Protein AF-A0A7W0Q173-F1 (afdb_monomer)

Solvent-accessible surface area (backbone atoms only — not comparable to full-atom values): 19020 Å² total; per-residue (Å²): 138,92,90,85,66,69,80,59,52,59,58,50,51,55,54,49,51,57,51,50,54,52,51,52,51,52,52,50,56,40,61,76,49,74,71,60,92,44,73,72,52,57,55,49,52,53,50,50,51,52,51,53,52,50,51,50,52,48,52,55,50,47,63,56,65,74,40,85,84,73,94,79,81,82,84,90,77,90,78,73,100,42,70,68,61,48,49,42,56,49,51,42,52,50,37,57,48,51,40,51,50,42,55,48,36,34,76,70,64,78,36,54,69,69,57,32,52,52,52,41,48,53,40,50,54,51,39,52,51,40,51,51,51,47,53,48,50,45,62,70,68,61,66,63,70,41,75,64,53,49,48,50,51,49,51,53,51,49,52,54,52,52,50,51,55,51,60,66,63,71,76,70,86,88,80,89,76,91,88,65,75,63,63,57,52,52,51,55,53,49,54,45,52,51,52,41,50,49,42,48,50,50,32,50,48,52,40,49,50,39,47,51,51,30,51,50,54,46,49,49,36,50,47,54,41,48,50,45,47,51,50,33,51,50,54,43,52,50,42,53,51,49,36,56,65,72,52,48,96,86,59,53,79,62,59,53,49,50,38,52,48,54,39,50,51,49,46,52,51,33,51,48,55,40,49,52,42,48,51,50,32,52,50,53,46,49,52,35,49,48,51,38,52,49,43,46,50,52,29,50,49,52,39,50,53,40,50,51,52,44,53,53,48,53,52,50,52,56,52,53,54,51,53,54,53,55,54,55,62,70,67,62,76,84,85,74,79,95,81,132

Sequence (340 aa):
MGQHSDGNQLRWVQRGSALAVLLLGWAFILVQNNFHVTPPVVFLSLGFFAAVSAIYTLFRTGATAVAPEDESASVVGWGTPTSLLGELEREKRTLLKAIKEAEFDQQMGKLSKVDADQMIGVYRARAIEVIKEIDVLNTATGSAGSVRDRILREARARIEVENRATESSKKRPGGQAAGDGNDKQAAKKKKRADALQDAVSSAKADIAEAKAAAKADVAEAKHDLADAKAAAKADIENAEADARRDASEDDTSEDKAEAAADLADAKSAAEADVADARAAAKADIAEAKAHVTEAKAEAKHQVADAVLADEAGAKADAAEAKIDDDAAAASKPDHKEATS

Nearest PDB structures (foldseek):
  7sqc-assembly1_1X  TM=3.765E-01  e=2.345E+00  Chlamydomonas reinhardtii
  3qwe-assembly1_A-2  TM=2.584E-01  e=1.391E+00  Homo sapiens
  7sqc-assembly1_1W  TM=2.634E-01  e=6.000E+00  Chlamydomonas reinhardtii

Secondary structure (DSSP, 8-state):
-----HHHHHHHHHHHHHHHHHHHHHHHHHHHTTT---HHHHHHHHHHHHHHHHHHHHHHHHHHHSSPP-----S-------HHHHHHHHHHHHHHHHHHHHHHHHHTTSS-HHHHHHHHHHHHHHHHHHHHHHHHHHHHS-SS--HHHHHHHHHHHHHHHHHHHHHHHS----------HHHHHHHHHHHHHHHHHHHHHHHHHHHHHHHHHHHHHHHHHHHHHHHHHHHHHHHHHHHHHHHHHH--TT--HHHHHHHHHHHHHHHHHHHHHHHHHHHHHHHHHHHHHHHHHHHHHHHHHHHHHHHHHHHHHHHHHHHHHHHHHHHHHHTS--------

Foldseek 3Di:
DDDDPDPVVVVVVVVVVLVVVLVVVLVVLCVVVVNDPDPVSVVVNVVVVVVSVVVVVVVVVVVVPVPPDDPDDDDDDDDDPPPPLVVLVVLLVVLVVQLVVLVVCVVVVVDDPVVSVVSNVVSVVVNVVSVVVNVVCCCVVPPDHDPVSVVVVVVVVVVVVVVVVVVVVVPDDDDDDDDDPPVVVVVLLVVLVVLLVVLLVVLVVLLVVLVVVLVVLLVVLVVQLVVLLVVLVVQLVVLVVVLVVQPDPPDDPVSNVVSVVSSVVSNVVSVVSSVVSVVVSVVSNVVSVVSSVVSNVVSVVSSVVSVVVSVVSVVVSVVVVVVVVVVVVVPPDPPDDPDD

Mean predicted aligned error: 19.69 Å

Radius of gyration: 36.31 Å; Cα contacts (8 Å, |Δi|>4): 131; chains: 1; bounding box: 103×70×118 Å

pLDDT: mean 80.23, std 16.11, range [33.12, 97.94]

Structure (mmCIF, N/CA/C/O backbone):
data_AF-A0A7W0Q173-F1
#
_entry.id   AF-A0A7W0Q173-F1
#
loop_
_atom_site.group_PDB
_atom_site.id
_atom_site.type_symbol
_atom_site.label_atom_id
_atom_site.label_alt_id
_atom_site.label_comp_id
_atom_site.label_asym_id
_atom_site.label_entity_id
_atom_site.label_seq_id
_atom_site.pdbx_PDB_ins_code
_atom_site.Cartn_x
_atom_site.Cartn_y
_atom_site.Cartn_z
_atom_site.occupancy
_atom_site.B_iso_or_equiv
_atom_site.auth_seq_id
_atom_site.auth_comp_id
_atom_site.auth_asym_id
_atom_site.auth_atom_id
_atom_site.pdbx_PDB_model_num
ATOM 1 N N . MET A 1 1 ? 11.498 16.778 24.859 1.00 44.66 1 MET A N 1
ATOM 2 C CA . MET A 1 1 ? 11.868 17.137 23.473 1.00 44.66 1 MET A CA 1
ATOM 3 C C . MET A 1 1 ? 13.163 16.419 23.128 1.00 44.66 1 MET A C 1
ATOM 5 O O . MET A 1 1 ? 14.122 16.599 23.860 1.00 44.66 1 MET A O 1
ATOM 9 N N . GLY A 1 2 ? 13.153 15.608 22.062 1.00 53.91 2 GLY A N 1
ATOM 10 C CA . GLY A 1 2 ? 14.348 15.186 21.316 1.00 53.91 2 GLY A CA 1
ATOM 11 C C . GLY A 1 2 ? 15.054 13.893 21.743 1.00 53.91 2 GLY A C 1
ATOM 12 O O . GLY A 1 2 ? 16.102 13.995 22.354 1.00 53.91 2 GLY A O 1
ATOM 13 N N . GLN A 1 3 ? 14.531 12.716 21.360 1.00 52.12 3 GLN A N 1
ATOM 14 C CA . GLN A 1 3 ? 15.308 11.468 21.148 1.00 52.12 3 GLN A CA 1
ATOM 15 C C . GLN A 1 3 ? 14.556 10.491 20.208 1.00 52.12 3 GLN A C 1
ATOM 17 O O . GLN A 1 3 ? 14.201 9.387 20.600 1.00 52.12 3 GLN A O 1
ATOM 22 N N . HIS A 1 4 ? 14.240 10.899 18.971 1.00 48.69 4 HIS A N 1
ATOM 23 C CA . HIS A 1 4 ? 13.560 10.014 17.999 1.00 48.69 4 HIS A CA 1
ATOM 24 C C . HIS A 1 4 ? 14.231 9.927 16.614 1.00 48.69 4 HIS A C 1
ATOM 26 O O . HIS A 1 4 ? 13.631 9.396 15.684 1.00 48.69 4 HIS A O 1
ATOM 32 N N . SER A 1 5 ? 15.482 10.377 16.458 1.00 60.53 5 SER A N 1
ATOM 33 C CA . SER A 1 5 ? 16.121 10.484 15.129 1.00 60.53 5 SER A CA 1
ATOM 34 C C . SER A 1 5 ? 17.168 9.409 14.796 1.00 60.53 5 SER A C 1
ATOM 36 O O . SER A 1 5 ? 17.610 9.335 13.650 1.00 60.53 5 SER A O 1
ATOM 38 N N . ASP A 1 6 ? 17.552 8.540 15.734 1.00 59.09 6 ASP A N 1
ATOM 39 C CA . ASP A 1 6 ? 18.790 7.755 15.571 1.00 59.09 6 ASP A CA 1
ATOM 40 C C . ASP A 1 6 ? 18.627 6.489 14.710 1.00 59.09 6 ASP A C 1
ATOM 42 O O . ASP A 1 6 ? 19.561 6.059 14.033 1.00 59.09 6 ASP A O 1
ATOM 46 N N . GLY A 1 7 ? 17.419 5.919 14.639 1.00 60.91 7 GLY A N 1
ATOM 47 C CA . GLY A 1 7 ? 17.175 4.680 13.887 1.00 60.91 7 GLY A CA 1
ATOM 48 C C . GLY A 1 7 ? 17.244 4.836 12.362 1.00 60.91 7 GLY A C 1
ATOM 49 O O . GLY A 1 7 ? 17.581 3.888 11.650 1.00 60.91 7 GLY A O 1
ATOM 50 N N . ASN A 1 8 ? 16.954 6.031 11.839 1.00 62.56 8 ASN A N 1
ATOM 51 C CA . ASN A 1 8 ? 16.936 6.267 10.392 1.00 62.56 8 ASN A CA 1
ATOM 52 C C . ASN A 1 8 ? 18.319 6.651 9.837 1.00 62.56 8 ASN A C 1
ATOM 54 O O . ASN A 1 8 ? 18.629 6.333 8.688 1.00 62.56 8 ASN A O 1
ATOM 58 N N . GLN A 1 9 ? 19.169 7.265 10.667 1.00 64.25 9 GLN A N 1
ATOM 59 C CA . GLN A 1 9 ? 20.537 7.668 10.322 1.00 64.25 9 GLN A CA 1
ATOM 60 C C . GLN A 1 9 ? 21.395 6.471 9.890 1.00 64.25 9 GLN A C 1
ATOM 62 O O . GLN A 1 9 ? 22.016 6.502 8.830 1.00 64.25 9 GLN A O 1
ATOM 67 N N . LEU A 1 10 ? 21.363 5.367 10.641 1.00 62.75 10 LEU A N 1
ATOM 68 C CA . LEU A 1 10 ? 22.188 4.185 10.353 1.00 62.75 10 LEU A CA 1
ATOM 69 C C . LEU A 1 10 ? 21.829 3.508 9.019 1.00 62.75 10 LEU A C 1
ATOM 71 O O . LEU A 1 10 ? 22.708 3.029 8.305 1.00 62.75 10 LEU A O 1
ATOM 75 N N . ARG A 1 11 ? 20.548 3.523 8.634 1.00 66.31 11 ARG A N 1
ATOM 76 C CA . ARG A 1 11 ? 20.078 2.948 7.359 1.00 66.31 11 ARG A CA 1
ATOM 77 C C . ARG A 1 11 ? 20.455 3.827 6.168 1.00 66.31 11 ARG A C 1
ATOM 79 O O . ARG A 1 11 ? 20.755 3.306 5.095 1.00 66.31 11 ARG A O 1
ATOM 86 N N . TRP A 1 12 ? 20.469 5.145 6.364 1.00 68.94 12 TRP A N 1
ATOM 87 C CA . TRP A 1 12 ? 20.938 6.104 5.366 1.00 68.94 12 TRP A CA 1
ATOM 88 C C . TRP A 1 12 ? 22.447 5.996 5.142 1.00 68.94 12 TRP A C 1
ATOM 90 O O . TRP A 1 12 ? 22.890 5.951 3.999 1.00 68.94 12 TRP A O 1
ATOM 100 N N . VAL A 1 13 ? 23.225 5.842 6.217 1.00 78.44 13 VAL A N 1
ATOM 101 C CA . VAL A 1 13 ? 24.681 5.647 6.137 1.00 78.44 13 VAL A CA 1
ATOM 102 C C . VAL A 1 13 ? 25.032 4.336 5.426 1.00 78.44 13 VAL A C 1
ATOM 104 O O . VAL A 1 13 ? 25.919 4.327 4.578 1.00 78.44 13 VAL A O 1
ATOM 107 N N . GLN A 1 14 ? 24.312 3.242 5.696 1.00 74.31 14 GLN A N 1
ATOM 108 C CA . GLN A 1 14 ? 24.548 1.955 5.024 1.00 74.31 14 GLN A CA 1
ATOM 109 C C . GLN A 1 14 ? 24.165 1.960 3.537 1.00 74.31 14 GLN A C 1
ATOM 111 O O . GLN A 1 14 ? 24.856 1.361 2.716 1.00 74.31 14 GLN A O 1
ATOM 116 N N . ARG A 1 15 ? 23.074 2.638 3.160 1.00 78.38 15 ARG A N 1
ATOM 117 C CA . ARG A 1 15 ? 22.717 2.802 1.740 1.00 78.38 15 ARG A CA 1
ATOM 118 C C . ARG A 1 15 ? 23.704 3.723 1.026 1.00 78.38 15 ARG A C 1
ATOM 120 O O . ARG A 1 15 ? 24.104 3.431 -0.097 1.00 78.38 15 ARG A O 1
ATOM 127 N N . GLY A 1 16 ? 24.138 4.783 1.706 1.00 82.31 16 GLY A N 1
ATOM 128 C CA . GLY A 1 16 ? 25.155 5.703 1.213 1.00 82.31 16 GLY A CA 1
ATOM 129 C C . GLY A 1 16 ? 26.502 5.021 0.983 1.00 82.31 16 GLY A C 1
ATOM 130 O O . GLY A 1 16 ? 27.128 5.260 -0.044 1.00 82.31 16 GLY A O 1
ATOM 131 N N . SER A 1 17 ? 26.930 4.122 1.875 1.00 83.19 17 SER A N 1
ATOM 132 C CA . SER A 1 17 ? 28.205 3.414 1.715 1.00 83.19 17 SER A CA 1
ATOM 133 C C . SER A 1 17 ? 28.188 2.427 0.546 1.00 83.19 17 SER A C 1
ATOM 135 O O . SER A 1 17 ? 29.153 2.379 -0.214 1.00 83.19 17 SER A O 1
ATOM 137 N N . ALA A 1 18 ? 27.089 1.695 0.340 1.00 77.94 18 ALA A N 1
ATOM 138 C CA . ALA A 1 18 ? 26.946 0.794 -0.805 1.00 77.94 18 ALA A CA 1
ATOM 139 C C . ALA A 1 18 ? 26.977 1.553 -2.145 1.00 77.94 18 ALA A C 1
ATOM 141 O O . ALA A 1 18 ? 27.682 1.148 -3.070 1.00 77.94 18 ALA A O 1
ATOM 142 N N . LEU A 1 19 ? 26.278 2.691 -2.227 1.00 84.00 19 LEU A N 1
ATOM 143 C CA . LEU A 1 19 ? 26.316 3.575 -3.397 1.00 84.00 19 LEU A CA 1
ATOM 144 C C . LEU A 1 19 ? 27.706 4.179 -3.624 1.00 84.00 19 LEU A C 1
ATOM 146 O O . LEU A 1 19 ? 28.168 4.234 -4.760 1.00 84.00 19 LEU A O 1
ATOM 150 N N . ALA A 1 20 ? 28.397 4.588 -2.559 1.00 88.00 20 ALA A N 1
ATOM 151 C CA . ALA A 1 20 ? 29.740 5.149 -2.660 1.00 88.00 20 ALA A CA 1
ATOM 152 C C . ALA A 1 20 ? 30.749 4.137 -3.227 1.00 88.00 20 ALA A C 1
ATOM 154 O O . ALA A 1 20 ? 31.546 4.491 -4.092 1.00 88.00 20 ALA A O 1
ATOM 155 N N . VAL A 1 21 ? 30.693 2.872 -2.791 1.00 86.62 21 VAL A N 1
ATOM 156 C CA . VAL A 1 21 ? 31.563 1.805 -3.319 1.00 86.62 21 VAL A CA 1
ATOM 157 C C . VAL A 1 21 ? 31.256 1.517 -4.791 1.00 86.62 21 VAL A C 1
ATOM 159 O O . VAL A 1 21 ? 32.183 1.364 -5.586 1.00 86.62 21 VAL A O 1
ATOM 162 N N . LEU A 1 22 ? 29.975 1.499 -5.173 1.00 86.12 22 LEU A N 1
ATOM 163 C CA . LEU A 1 22 ? 29.562 1.306 -6.564 1.00 86.12 22 LEU A CA 1
ATOM 164 C C . LEU A 1 22 ? 30.095 2.430 -7.470 1.00 86.12 22 LEU A C 1
ATOM 166 O O . LEU A 1 22 ? 30.711 2.155 -8.500 1.00 86.12 22 LEU A O 1
ATOM 170 N N . LEU A 1 23 ? 29.906 3.689 -7.058 1.00 86.00 23 LEU A N 1
ATOM 171 C CA . LEU A 1 23 ? 30.351 4.863 -7.812 1.00 86.00 23 LEU A CA 1
ATOM 172 C C . LEU A 1 23 ? 31.879 4.946 -7.907 1.00 86.00 23 LEU A C 1
ATOM 174 O O . LEU A 1 23 ? 32.399 5.287 -8.967 1.00 86.00 23 LEU A O 1
ATOM 178 N N . LEU A 1 24 ? 32.606 4.587 -6.844 1.00 92.12 24 LEU A N 1
ATOM 179 C CA . LEU A 1 24 ? 34.070 4.501 -6.875 1.00 92.12 24 LEU A CA 1
ATOM 180 C C . LEU A 1 24 ? 34.560 3.425 -7.851 1.00 92.12 24 LEU A C 1
ATOM 182 O O . LEU A 1 24 ? 35.512 3.671 -8.590 1.00 92.12 24 LEU A O 1
ATOM 186 N N . GLY A 1 25 ? 33.901 2.262 -7.893 1.00 85.44 25 GLY A N 1
ATOM 187 C CA . GLY A 1 25 ? 34.217 1.201 -8.853 1.00 85.44 25 GLY A CA 1
ATOM 188 C C . GLY A 1 25 ? 34.003 1.641 -10.302 1.00 85.44 25 GLY A C 1
ATOM 189 O O . GLY A 1 25 ? 34.874 1.447 -11.146 1.00 85.44 25 GLY A O 1
ATOM 190 N N . TRP A 1 26 ? 32.885 2.312 -10.584 1.00 87.56 26 TRP A N 1
ATOM 191 C CA . TRP A 1 26 ? 32.601 2.873 -11.908 1.00 87.56 26 TRP A CA 1
ATOM 192 C C . TRP A 1 26 ? 33.587 3.971 -12.318 1.00 87.56 26 TRP A C 1
ATOM 194 O O . TRP A 1 26 ? 34.110 3.943 -13.431 1.00 87.56 26 TRP A O 1
ATOM 204 N N . ALA A 1 27 ? 33.888 4.908 -11.416 1.00 85.75 27 ALA A N 1
ATOM 205 C CA . ALA A 1 27 ? 34.860 5.966 -11.673 1.00 85.75 27 ALA A CA 1
ATOM 206 C C . ALA A 1 27 ? 36.257 5.393 -11.964 1.00 85.75 27 ALA A C 1
ATOM 208 O O . ALA A 1 27 ? 36.935 5.864 -12.875 1.00 85.75 27 ALA A O 1
ATOM 209 N N . PHE A 1 28 ? 36.669 4.343 -11.246 1.00 89.81 28 PHE A N 1
ATOM 210 C CA . PHE A 1 28 ? 37.941 3.662 -11.482 1.00 89.81 28 PHE A CA 1
ATOM 211 C C . PHE A 1 28 ? 38.008 3.026 -12.879 1.00 89.81 28 PHE A C 1
ATOM 213 O O . PHE A 1 28 ? 38.988 3.233 -13.591 1.00 89.81 28 PHE A O 1
ATOM 220 N N . ILE A 1 29 ? 36.945 2.334 -13.308 1.00 83.62 29 ILE A N 1
ATOM 221 C CA . ILE A 1 29 ? 36.856 1.726 -14.647 1.00 83.62 29 ILE A CA 1
ATOM 222 C C . ILE A 1 29 ? 36.940 2.797 -15.749 1.00 83.62 29 ILE A C 1
ATOM 224 O O . ILE A 1 29 ? 37.664 2.623 -16.730 1.00 83.62 29 ILE A O 1
ATOM 228 N N . LEU A 1 30 ? 36.254 3.931 -15.574 1.00 83.44 30 LEU A N 1
ATOM 229 C CA . LEU A 1 30 ? 36.259 5.032 -16.545 1.00 83.44 30 LEU A CA 1
ATOM 230 C C . LEU A 1 30 ? 37.622 5.729 -16.654 1.00 83.44 30 LEU A C 1
ATOM 232 O O . LEU A 1 30 ? 38.074 6.025 -17.762 1.00 83.44 30 LEU A O 1
ATOM 236 N N . VAL A 1 31 ? 38.294 5.953 -15.520 1.00 89.50 31 VAL A N 1
ATOM 237 C CA . VAL A 1 31 ? 39.640 6.547 -15.480 1.00 89.50 31 VAL A CA 1
ATOM 238 C C . VAL A 1 31 ? 40.658 5.624 -16.148 1.00 89.50 31 VAL A C 1
ATOM 240 O O . VAL A 1 31 ? 41.497 6.085 -16.917 1.00 89.50 31 VAL A O 1
ATOM 243 N N . GLN A 1 32 ? 40.567 4.315 -15.907 1.00 88.56 32 GLN A N 1
ATOM 244 C CA . GLN A 1 32 ? 41.500 3.342 -16.472 1.00 88.56 32 GLN A CA 1
ATOM 245 C C . GLN A 1 32 ? 41.320 3.165 -17.986 1.00 88.56 32 GLN A C 1
ATOM 247 O O . GLN A 1 32 ? 42.289 2.861 -18.681 1.00 88.56 32 GLN A O 1
ATOM 252 N N . ASN A 1 33 ? 40.115 3.431 -18.503 1.00 83.75 33 ASN A N 1
ATOM 253 C CA . ASN A 1 33 ? 39.825 3.401 -19.935 1.00 83.75 33 ASN A CA 1
ATOM 254 C C . ASN A 1 33 ? 39.954 4.766 -20.641 1.00 83.75 33 ASN A C 1
ATOM 256 O O . ASN A 1 33 ? 39.499 4.918 -21.777 1.00 83.75 33 ASN A O 1
ATOM 260 N N . ASN A 1 34 ? 40.551 5.777 -19.989 1.00 83.25 34 ASN A N 1
ATOM 261 C CA . ASN A 1 34 ? 40.711 7.130 -20.543 1.00 83.25 34 ASN A CA 1
ATOM 262 C C . ASN A 1 34 ? 39.403 7.682 -21.155 1.00 83.25 34 ASN A C 1
ATOM 264 O O . ASN A 1 34 ? 39.429 8.298 -22.217 1.00 83.25 34 ASN A O 1
ATOM 268 N N . PHE A 1 35 ? 38.252 7.411 -20.524 1.00 79.38 35 PHE A N 1
ATOM 269 C CA . PHE A 1 35 ? 36.919 7.842 -20.977 1.00 79.38 35 PHE A CA 1
ATOM 270 C C . PHE A 1 35 ? 36.502 7.417 -22.399 1.00 79.38 35 PHE A C 1
ATOM 272 O O . PHE A 1 35 ? 35.541 7.959 -22.941 1.00 79.38 35 PHE A O 1
ATOM 279 N N . HIS A 1 36 ? 37.156 6.423 -23.006 1.00 83.81 36 HIS A N 1
ATOM 280 C CA . HIS A 1 36 ? 36.683 5.875 -24.276 1.00 83.81 36 HIS A CA 1
ATOM 281 C C . HIS A 1 36 ? 35.492 4.956 -23.999 1.00 83.81 36 HIS A C 1
ATOM 283 O O . HIS A 1 36 ? 35.629 3.923 -23.348 1.00 83.81 36 HIS A O 1
ATOM 289 N N . VAL A 1 37 ? 34.300 5.320 -24.460 1.00 80.00 37 VAL A N 1
ATOM 290 C CA . VAL A 1 37 ? 33.114 4.466 -24.315 1.00 80.00 37 VAL A CA 1
ATOM 291 C C . VAL A 1 37 ? 33.111 3.463 -25.463 1.00 80.00 37 VAL A C 1
ATOM 293 O O . VAL A 1 37 ? 32.450 3.636 -26.476 1.00 80.00 37 VAL A O 1
ATOM 296 N N . THR A 1 38 ? 33.938 2.430 -25.332 1.00 88.38 38 THR A N 1
ATOM 297 C CA . THR A 1 38 ? 33.959 1.289 -26.256 1.00 88.38 38 THR A CA 1
ATOM 298 C C . THR A 1 38 ? 33.015 0.187 -25.758 1.00 88.38 38 THR A C 1
ATOM 300 O O . THR A 1 38 ? 32.939 -0.009 -24.542 1.00 88.38 38 THR A O 1
ATOM 303 N N . PRO A 1 39 ? 32.356 -0.592 -26.641 1.00 86.94 39 PRO A N 1
ATOM 304 C CA . PRO A 1 39 ? 31.416 -1.653 -26.251 1.00 86.94 39 PRO A CA 1
ATOM 305 C C . PRO A 1 39 ? 31.912 -2.602 -25.139 1.00 86.94 39 PRO A C 1
ATOM 307 O O . PRO A 1 39 ? 31.147 -2.873 -24.212 1.00 86.94 39 PRO A O 1
ATOM 310 N N . PRO A 1 40 ? 33.195 -3.032 -25.105 1.00 86.56 40 PRO A N 1
ATOM 311 C CA . PRO A 1 40 ? 33.719 -3.860 -24.015 1.00 86.56 40 PRO A CA 1
ATOM 312 C C . PRO A 1 40 ? 33.594 -3.236 -22.616 1.00 86.56 40 PRO A C 1
ATOM 314 O O . PRO A 1 40 ? 33.474 -3.960 -21.632 1.00 86.56 40 PRO A O 1
ATOM 317 N N . VAL A 1 41 ? 33.592 -1.905 -22.505 1.00 85.94 41 VAL A N 1
ATOM 318 C CA . VAL A 1 41 ? 33.473 -1.183 -21.225 1.00 85.94 41 VAL A CA 1
ATOM 319 C C . VAL A 1 41 ? 32.062 -1.286 -20.671 1.00 85.94 41 VAL A C 1
ATOM 321 O O . VAL A 1 41 ? 31.896 -1.449 -19.466 1.00 85.94 41 VAL A O 1
ATOM 324 N N . VAL A 1 42 ? 31.054 -1.222 -21.544 1.00 84.88 42 VAL A N 1
ATOM 325 C CA . VAL A 1 42 ? 29.643 -1.349 -21.157 1.00 84.88 42 VAL A CA 1
ATOM 326 C C . VAL A 1 42 ? 29.368 -2.764 -20.647 1.00 84.88 42 VAL A C 1
ATOM 328 O O . VAL A 1 42 ? 28.749 -2.944 -19.601 1.00 84.88 42 VAL A O 1
ATOM 331 N N . PHE A 1 43 ? 29.920 -3.783 -21.313 1.00 89.44 43 PHE A N 1
ATOM 332 C CA . PHE A 1 43 ? 29.856 -5.157 -20.809 1.00 89.44 43 PHE A CA 1
ATOM 333 C C . PHE A 1 43 ? 30.585 -5.320 -19.468 1.00 89.44 43 PHE A C 1
ATOM 335 O O . PHE A 1 43 ? 30.095 -6.017 -18.578 1.00 89.44 43 PHE A O 1
ATOM 342 N N . LEU A 1 44 ? 31.726 -4.647 -19.285 1.00 87.44 44 LEU A N 1
ATOM 343 C CA . LEU A 1 44 ? 32.481 -4.690 -18.034 1.00 87.44 44 LEU A CA 1
ATOM 344 C C . LEU A 1 44 ? 31.738 -3.995 -16.878 1.00 87.44 44 LEU A C 1
ATOM 346 O O . LEU A 1 44 ? 31.744 -4.505 -15.757 1.00 87.44 44 LEU A O 1
ATOM 350 N N . SER A 1 45 ? 31.066 -2.868 -17.132 1.00 82.94 45 SER A N 1
ATOM 351 C CA . SER A 1 45 ? 30.298 -2.135 -16.118 1.00 82.94 45 SER A CA 1
ATOM 352 C C . SER A 1 45 ? 29.027 -2.880 -15.703 1.00 82.94 45 SER A C 1
ATOM 354 O O . SER A 1 45 ? 28.744 -2.970 -14.504 1.00 82.94 45 SER A O 1
ATOM 356 N N . LEU A 1 46 ? 28.315 -3.489 -16.658 1.00 87.44 46 LEU A N 1
ATOM 357 C CA . LEU A 1 46 ? 27.186 -4.389 -16.396 1.00 87.44 46 LEU A CA 1
ATOM 358 C C . LEU A 1 46 ? 27.626 -5.629 -15.609 1.00 87.44 46 LEU A C 1
ATOM 360 O O . LEU A 1 46 ? 26.979 -6.000 -14.628 1.00 87.44 46 LEU A O 1
ATOM 364 N N . GLY A 1 47 ? 28.758 -6.234 -15.982 1.00 91.56 47 GLY A N 1
ATOM 365 C CA . GLY A 1 47 ? 29.336 -7.367 -15.259 1.00 91.56 47 GLY A CA 1
ATOM 366 C C . GLY A 1 47 ? 29.703 -7.018 -13.814 1.00 91.56 47 GLY A C 1
ATOM 367 O O . GLY A 1 47 ? 29.386 -7.771 -12.891 1.00 91.56 47 GLY A O 1
ATOM 368 N N . PHE A 1 48 ? 30.305 -5.847 -13.591 1.00 86.56 48 PHE A N 1
ATOM 369 C CA . PHE A 1 48 ? 30.623 -5.354 -12.250 1.00 86.56 48 PHE A CA 1
ATOM 370 C C . PHE A 1 48 ? 29.360 -5.097 -11.417 1.00 86.56 48 PHE A C 1
ATOM 372 O O . PHE A 1 48 ? 29.287 -5.516 -10.261 1.00 86.56 48 PHE A O 1
ATOM 379 N N . PHE A 1 49 ? 28.338 -4.470 -12.006 1.00 86.19 49 PHE A N 1
ATOM 380 C CA . PHE A 1 49 ? 27.052 -4.253 -11.344 1.00 86.19 49 PHE A CA 1
ATOM 381 C C . PHE A 1 49 ? 26.390 -5.578 -10.937 1.00 86.19 49 PHE A C 1
ATOM 383 O O . PHE A 1 49 ? 25.966 -5.731 -9.788 1.00 86.19 49 PHE A O 1
ATOM 390 N N . ALA A 1 50 ? 26.361 -6.562 -11.840 1.00 89.69 50 ALA A N 1
ATOM 391 C CA . ALA A 1 50 ? 25.829 -7.893 -11.562 1.00 89.69 50 ALA A CA 1
ATOM 392 C C . ALA A 1 50 ? 26.591 -8.587 -10.420 1.00 89.69 50 ALA A C 1
ATOM 394 O O . ALA A 1 50 ? 25.967 -9.146 -9.518 1.00 89.69 50 ALA A O 1
ATOM 395 N N . ALA A 1 51 ? 27.925 -8.493 -10.402 1.00 88.75 51 ALA A N 1
ATOM 396 C CA . ALA A 1 51 ? 28.752 -9.051 -9.335 1.00 88.75 51 ALA A CA 1
ATOM 397 C C . ALA A 1 51 ? 28.474 -8.392 -7.971 1.00 88.75 51 ALA A C 1
ATOM 399 O O . ALA A 1 51 ? 28.300 -9.091 -6.973 1.00 88.75 51 ALA A O 1
ATOM 400 N N . VAL A 1 52 ? 28.370 -7.060 -7.915 1.00 84.81 52 VAL A N 1
ATOM 401 C CA . VAL A 1 52 ? 28.035 -6.334 -6.675 1.00 84.81 52 VAL A CA 1
ATOM 402 C C . VAL A 1 52 ? 26.622 -6.684 -6.196 1.00 84.81 52 VAL A C 1
ATOM 404 O O . VAL A 1 52 ? 26.422 -6.909 -5.003 1.00 84.81 52 VAL A O 1
ATOM 407 N N . SER A 1 53 ? 25.655 -6.801 -7.110 1.00 80.06 53 SER A N 1
ATOM 408 C CA . SER A 1 53 ? 24.286 -7.235 -6.797 1.00 80.06 53 SER A CA 1
ATOM 409 C C . SER A 1 53 ? 24.246 -8.664 -6.239 1.00 80.06 53 SER A C 1
ATOM 411 O O . SER A 1 53 ? 23.590 -8.929 -5.227 1.00 80.06 53 SER A O 1
ATOM 413 N N . ALA A 1 54 ? 25.014 -9.582 -6.832 1.00 87.12 54 ALA A N 1
ATOM 414 C CA . ALA A 1 54 ? 25.155 -10.954 -6.350 1.00 87.12 54 ALA A CA 1
ATOM 415 C C . ALA A 1 54 ? 25.790 -11.006 -4.950 1.00 87.12 54 ALA A C 1
ATOM 417 O O . ALA A 1 54 ? 25.298 -11.700 -4.065 1.00 87.12 54 ALA A O 1
ATOM 418 N N . ILE A 1 55 ? 26.840 -10.220 -4.704 1.00 85.69 55 ILE A N 1
ATOM 419 C CA . ILE A 1 55 ? 27.472 -10.123 -3.381 1.00 85.69 55 ILE A CA 1
ATOM 420 C C . ILE A 1 55 ? 26.496 -9.530 -2.356 1.00 85.69 55 ILE A C 1
ATOM 422 O O . ILE A 1 55 ? 26.393 -10.031 -1.239 1.00 85.69 55 ILE A O 1
ATOM 426 N N . TYR A 1 56 ? 25.740 -8.496 -2.724 1.00 82.50 56 TYR A N 1
ATOM 427 C CA . TYR A 1 56 ? 24.759 -7.867 -1.840 1.00 82.50 56 TYR A CA 1
ATOM 428 C C . TYR A 1 56 ? 23.608 -8.813 -1.476 1.00 82.50 56 TYR A C 1
ATOM 430 O O . TYR A 1 56 ? 23.237 -8.924 -0.305 1.00 82.50 56 TYR A O 1
ATOM 438 N N . THR A 1 57 ? 23.059 -9.527 -2.461 1.00 82.56 57 THR A N 1
ATOM 439 C CA . THR A 1 57 ? 22.032 -10.553 -2.231 1.00 82.56 57 THR A CA 1
ATOM 440 C C . THR A 1 57 ? 22.581 -11.697 -1.389 1.00 82.56 57 THR A C 1
ATOM 442 O O . THR A 1 57 ? 21.906 -12.125 -0.459 1.00 82.56 57 THR A O 1
ATOM 445 N N . LEU A 1 58 ? 23.827 -12.118 -1.614 1.00 83.56 58 LEU A N 1
ATOM 446 C CA . LEU A 1 58 ? 24.485 -13.134 -0.799 1.00 83.56 58 LEU A CA 1
ATOM 447 C C . LEU A 1 58 ? 24.698 -12.677 0.649 1.00 83.56 58 LEU A C 1
ATOM 449 O O . LEU A 1 58 ? 24.402 -13.439 1.561 1.00 83.56 58 LEU A O 1
ATOM 453 N N . PHE A 1 59 ? 25.142 -11.441 0.894 1.00 82.94 59 PHE A N 1
ATOM 454 C CA . PHE A 1 59 ? 25.254 -10.898 2.254 1.00 82.94 59 PHE A CA 1
ATOM 455 C C . PHE A 1 59 ? 23.896 -10.786 2.940 1.00 82.94 59 PHE A C 1
ATOM 457 O O . PHE A 1 59 ? 23.781 -11.062 4.132 1.00 82.94 59 PHE A O 1
ATOM 464 N N . ARG A 1 60 ? 22.854 -10.417 2.192 1.00 77.69 60 ARG A N 1
ATOM 465 C CA . ARG A 1 60 ? 21.487 -10.363 2.706 1.00 77.69 60 ARG A CA 1
ATOM 466 C C . ARG A 1 60 ? 20.972 -11.753 3.080 1.00 77.69 60 ARG A C 1
ATOM 468 O O . ARG A 1 60 ? 20.405 -11.903 4.156 1.00 77.69 60 ARG A O 1
ATOM 475 N N . THR A 1 61 ? 21.216 -12.752 2.239 1.00 74.50 61 THR A N 1
ATOM 476 C CA . THR A 1 61 ? 20.830 -14.149 2.484 1.00 74.50 61 THR A CA 1
ATOM 477 C C . THR A 1 61 ? 21.679 -14.789 3.588 1.00 74.50 61 THR A C 1
ATOM 479 O O . THR A 1 61 ? 21.168 -15.533 4.419 1.00 74.50 61 THR A O 1
ATOM 482 N N . GLY A 1 62 ? 22.966 -14.453 3.670 1.00 78.06 62 GLY A N 1
ATOM 483 C CA . GLY A 1 62 ? 23.857 -14.886 4.746 1.00 78.06 62 GLY A CA 1
ATOM 484 C C . GLY A 1 62 ? 23.458 -14.294 6.098 1.00 78.06 62 GLY A C 1
AT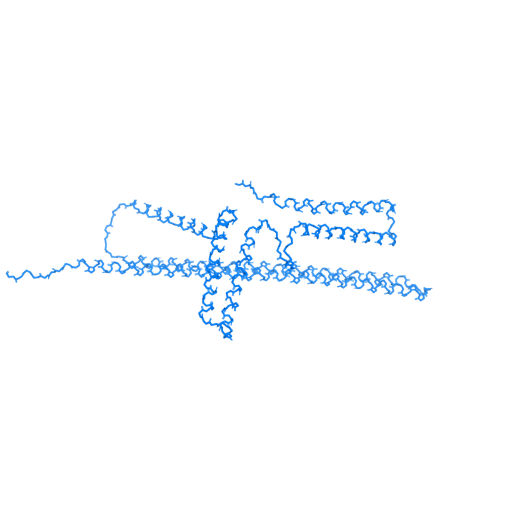OM 485 O O . GLY A 1 62 ? 23.429 -15.007 7.096 1.00 78.06 62 GLY A O 1
ATOM 486 N N . ALA A 1 63 ? 23.056 -13.020 6.133 1.00 71.38 63 ALA A N 1
ATOM 487 C CA . ALA A 1 63 ? 22.523 -12.391 7.341 1.00 71.38 63 ALA A CA 1
ATOM 488 C C . ALA A 1 63 ? 21.208 -13.036 7.809 1.00 71.38 63 ALA A C 1
ATOM 490 O O . ALA A 1 63 ? 20.942 -13.062 9.008 1.00 71.38 63 ALA A O 1
ATOM 491 N N . THR A 1 64 ? 20.403 -13.582 6.891 1.00 60.94 64 THR A N 1
ATOM 492 C CA . THR A 1 64 ? 19.205 -14.356 7.249 1.00 60.94 64 THR A CA 1
ATOM 493 C C . THR A 1 64 ? 19.510 -15.801 7.640 1.00 60.94 64 THR A C 1
ATOM 495 O O . THR A 1 64 ? 18.789 -16.342 8.462 1.00 60.94 64 THR A O 1
ATOM 498 N N . ALA A 1 65 ? 20.569 -16.412 7.103 1.00 64.12 65 ALA A N 1
ATOM 499 C CA . ALA A 1 65 ? 20.924 -17.811 7.370 1.00 64.12 65 ALA A CA 1
ATOM 500 C C . ALA A 1 65 ? 21.703 -18.017 8.683 1.00 64.12 65 ALA A C 1
ATOM 502 O O . ALA A 1 65 ? 21.692 -19.103 9.248 1.00 64.12 65 ALA A O 1
ATOM 503 N N . VAL A 1 66 ? 22.393 -16.986 9.184 1.00 65.00 66 VAL A N 1
ATOM 504 C CA . VAL A 1 66 ? 23.057 -17.024 10.504 1.00 65.00 66 VAL A CA 1
ATOM 505 C C . VAL A 1 66 ? 22.074 -16.695 11.644 1.00 65.00 66 VAL A C 1
ATOM 507 O O . VAL A 1 66 ? 22.396 -16.883 12.817 1.00 65.00 66 VAL A O 1
ATOM 510 N N . ALA A 1 67 ? 20.854 -16.249 11.323 1.00 49.19 67 ALA A N 1
ATOM 511 C CA . ALA A 1 67 ? 19.757 -16.248 12.283 1.00 49.19 67 ALA A CA 1
ATOM 512 C C . ALA A 1 67 ? 19.227 -17.691 12.407 1.00 49.19 67 ALA A C 1
ATOM 514 O O . ALA A 1 67 ? 18.945 -18.297 11.374 1.00 49.19 67 ALA A O 1
ATOM 515 N N . PRO A 1 68 ? 19.129 -18.264 13.624 1.00 46.16 68 PRO A N 1
ATOM 516 C CA . PRO A 1 68 ? 18.695 -19.648 13.802 1.00 46.16 68 PRO A CA 1
ATOM 517 C C . PRO A 1 68 ? 17.340 -19.879 13.120 1.00 46.16 68 PRO A C 1
ATOM 519 O O . PRO A 1 68 ? 16.418 -19.075 13.263 1.00 46.16 68 PRO A O 1
ATOM 522 N N . GLU A 1 69 ? 17.287 -20.945 12.325 1.00 42.62 69 GLU A N 1
ATOM 523 C CA . GLU A 1 69 ? 16.236 -21.252 11.361 1.00 42.62 69 GLU A CA 1
ATOM 524 C C . GLU A 1 69 ? 14.865 -21.455 12.015 1.00 42.62 69 GLU A C 1
ATOM 526 O O . GLU A 1 69 ? 14.646 -22.430 12.726 1.00 42.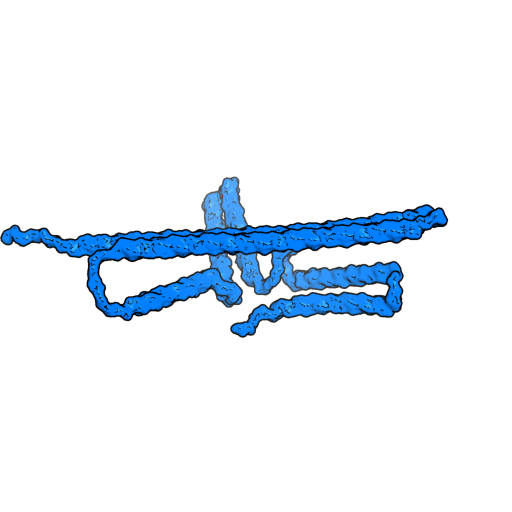62 69 GLU A O 1
ATOM 531 N N . ASP A 1 70 ? 13.918 -20.584 11.671 1.00 42.50 70 ASP A N 1
ATOM 532 C CA . ASP A 1 70 ? 12.513 -20.957 11.530 1.00 42.50 70 ASP A CA 1
ATOM 533 C C . ASP A 1 70 ? 12.123 -20.689 10.070 1.00 42.50 70 ASP A C 1
ATOM 535 O O . ASP A 1 70 ? 11.760 -19.572 9.676 1.00 42.50 70 ASP A O 1
ATOM 539 N N . GLU A 1 71 ? 12.248 -21.726 9.238 1.00 44.88 71 GLU A N 1
ATOM 540 C CA . GLU A 1 71 ? 11.772 -21.761 7.856 1.00 44.88 71 GLU A CA 1
ATOM 541 C C . GLU A 1 71 ? 10.248 -21.563 7.800 1.00 44.88 71 GLU A C 1
ATOM 543 O O . GLU A 1 71 ? 9.448 -22.491 7.883 1.00 44.88 71 GLU A O 1
ATOM 548 N N . SER A 1 72 ? 9.810 -20.315 7.668 1.00 42.34 72 SER A N 1
ATOM 549 C CA . SER A 1 72 ? 8.518 -19.949 7.056 1.00 42.34 72 SER A CA 1
ATOM 550 C C . SER A 1 72 ? 8.481 -18.453 6.733 1.00 42.34 72 SER A C 1
ATOM 552 O O . SER A 1 72 ? 7.494 -17.747 6.944 1.00 42.34 72 SER A O 1
ATOM 554 N N . ALA A 1 73 ? 9.595 -17.954 6.198 1.00 44.34 73 ALA A N 1
ATOM 555 C CA . ALA A 1 73 ? 9.744 -16.584 5.735 1.00 44.34 73 ALA A CA 1
ATOM 556 C C . ALA A 1 73 ? 9.700 -16.522 4.202 1.00 44.34 73 ALA A C 1
ATOM 558 O O . ALA A 1 73 ? 10.719 -16.336 3.543 1.00 44.34 73 ALA A O 1
ATOM 559 N N . SER A 1 74 ? 8.499 -16.590 3.627 1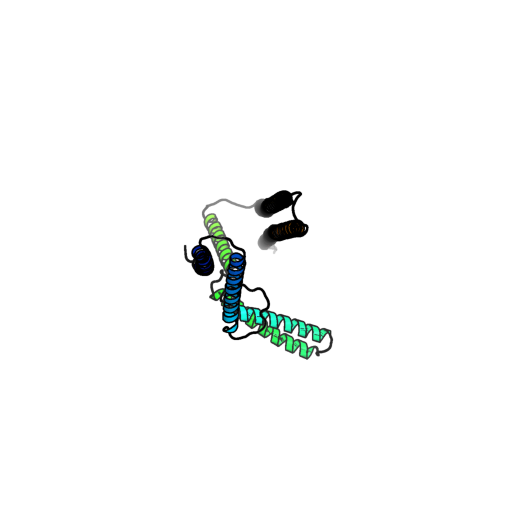.00 41.88 74 SER A N 1
ATOM 560 C CA . SER A 1 74 ? 8.244 -15.940 2.341 1.00 41.88 74 SER A CA 1
ATOM 561 C C . SER A 1 74 ? 7.397 -14.689 2.570 1.00 41.88 74 SER A C 1
ATOM 563 O O . SER A 1 74 ? 6.180 -14.759 2.702 1.00 41.88 74 SER A O 1
ATOM 565 N N . VAL A 1 75 ? 8.101 -13.554 2.549 1.00 41.41 75 VAL A N 1
ATOM 566 C CA . VAL A 1 75 ? 7.653 -12.262 2.007 1.00 41.41 75 VAL A CA 1
ATOM 567 C C . VAL A 1 75 ? 6.723 -11.405 2.900 1.00 41.41 75 VAL A C 1
ATOM 569 O O . VAL A 1 75 ? 5.543 -11.663 3.088 1.00 41.41 75 VAL A O 1
ATOM 572 N N . VAL A 1 76 ? 7.320 -10.283 3.334 1.00 42.31 76 VAL A N 1
ATOM 573 C CA . VAL A 1 76 ? 6.785 -9.059 3.975 1.00 42.31 76 VAL A CA 1
ATOM 574 C C . VAL A 1 76 ? 6.624 -9.061 5.499 1.00 42.31 76 VAL A C 1
ATOM 576 O O . VAL A 1 76 ? 5.561 -9.296 6.060 1.00 42.31 76 VAL A O 1
ATOM 579 N N . GLY A 1 77 ? 7.690 -8.613 6.162 1.00 35.19 77 GLY A N 1
ATOM 580 C CA . GLY A 1 77 ? 7.633 -8.014 7.492 1.00 35.19 77 GLY A CA 1
ATOM 581 C C . GLY A 1 77 ? 8.906 -7.214 7.750 1.00 35.19 77 GLY A C 1
ATOM 582 O O . GLY A 1 77 ? 9.853 -7.729 8.336 1.00 35.19 77 GLY A O 1
ATOM 583 N N . TRP A 1 78 ? 8.978 -5.977 7.246 1.00 38.28 78 TRP A N 1
ATOM 584 C CA . TRP A 1 78 ? 10.116 -5.082 7.487 1.00 38.28 78 TRP A CA 1
ATOM 585 C C . TRP A 1 78 ? 10.098 -4.558 8.933 1.00 38.28 78 TRP A C 1
ATOM 587 O O . TRP A 1 78 ? 9.531 -3.513 9.220 1.00 38.28 78 TRP A O 1
ATOM 597 N N . GLY A 1 79 ? 10.761 -5.307 9.812 1.00 43.38 79 GLY A N 1
ATOM 598 C CA . GLY A 1 79 ? 11.825 -4.823 10.696 1.00 43.38 79 GLY A CA 1
ATOM 599 C C . GLY A 1 79 ? 11.518 -3.752 11.748 1.00 43.38 79 GLY A C 1
ATOM 600 O O . GLY A 1 79 ? 11.739 -2.570 11.504 1.00 43.38 79 GLY A O 1
ATOM 601 N N . THR A 1 80 ? 11.277 -4.217 12.972 1.00 38.62 80 THR A N 1
ATOM 602 C CA . THR A 1 80 ? 11.902 -3.717 14.215 1.00 38.62 80 THR A CA 1
ATOM 603 C C . THR A 1 80 ? 12.192 -4.923 15.130 1.00 38.62 80 THR A C 1
ATOM 605 O O . THR A 1 80 ? 11.677 -6.009 14.862 1.00 38.62 80 THR A O 1
ATOM 608 N N . PRO A 1 81 ? 13.064 -4.812 16.154 1.00 44.19 81 PRO A N 1
ATOM 609 C CA . PRO A 1 81 ? 13.401 -5.929 17.040 1.00 44.19 81 PRO A CA 1
ATOM 610 C C . PRO A 1 81 ? 12.197 -6.312 17.919 1.00 44.19 81 PRO A C 1
ATOM 612 O O . PRO A 1 81 ? 12.014 -5.790 19.012 1.00 44.19 81 PRO A O 1
ATOM 615 N N . THR A 1 82 ? 11.363 -7.223 17.427 1.00 47.94 82 THR A N 1
ATOM 616 C CA . THR A 1 82 ? 10.192 -7.793 18.111 1.00 47.94 82 THR A CA 1
ATOM 617 C C . THR A 1 82 ? 10.346 -9.307 18.241 1.00 47.94 82 THR A C 1
ATOM 619 O O . THR A 1 82 ? 9.461 -10.046 17.825 1.00 47.94 82 THR A O 1
ATOM 622 N N . SER A 1 83 ? 11.462 -9.815 18.781 1.00 62.56 83 SER A N 1
ATOM 623 C CA . SER A 1 83 ? 11.600 -11.278 18.900 1.00 62.56 83 SER A CA 1
ATOM 624 C C . SER A 1 83 ? 10.548 -11.847 19.859 1.00 62.56 83 SER A C 1
ATOM 626 O O . SER A 1 83 ? 9.788 -12.711 19.462 1.00 62.56 83 SER A O 1
ATOM 628 N N . LEU A 1 84 ? 10.339 -11.247 21.034 1.00 72.06 84 LEU A N 1
ATOM 629 C CA . LEU A 1 84 ? 9.315 -11.736 21.970 1.00 72.06 84 LEU A CA 1
ATOM 630 C C . LEU A 1 84 ? 7.884 -11.376 21.542 1.00 72.06 84 LEU A C 1
ATOM 632 O O . LEU A 1 84 ? 7.029 -12.245 21.427 1.00 72.06 84 LEU A O 1
ATOM 636 N N . LEU A 1 85 ? 7.601 -10.103 21.248 1.00 80.06 85 LEU A N 1
ATOM 637 C CA . LEU A 1 85 ? 6.240 -9.699 20.867 1.00 80.06 85 LEU A CA 1
ATOM 638 C C . LEU A 1 85 ? 5.788 -10.366 19.555 1.00 80.06 85 LEU A C 1
ATOM 640 O O . LEU A 1 85 ? 4.640 -10.786 19.432 1.00 80.06 85 LEU A O 1
ATOM 644 N N . GLY A 1 86 ? 6.702 -10.509 18.592 1.00 79.44 86 GLY A N 1
ATOM 645 C CA . GLY A 1 86 ? 6.431 -11.171 17.321 1.00 79.44 86 GLY A CA 1
ATOM 646 C C . GLY A 1 86 ? 6.202 -12.675 17.472 1.00 79.44 86 GLY A C 1
ATOM 647 O O . GLY A 1 86 ? 5.323 -13.217 16.800 1.00 79.44 86 GLY A O 1
ATOM 648 N N . GLU A 1 87 ? 6.934 -13.346 18.367 1.00 83.25 87 GLU A N 1
ATOM 649 C CA . GLU A 1 87 ? 6.691 -14.749 18.728 1.00 83.25 87 GLU A CA 1
ATOM 650 C C . GLU A 1 87 ? 5.301 -14.928 19.347 1.00 83.25 87 GLU A C 1
ATOM 652 O O . GLU A 1 87 ? 4.523 -15.761 18.875 1.00 83.25 87 GLU A O 1
ATOM 657 N N . LEU A 1 88 ? 4.922 -14.078 20.304 1.00 89.69 88 LEU A N 1
ATOM 658 C CA . LEU A 1 88 ? 3.592 -14.135 20.910 1.00 89.69 88 LEU A CA 1
ATOM 659 C C . LEU A 1 88 ? 2.466 -13.825 19.909 1.00 89.69 88 LEU A C 1
ATOM 661 O O . LEU A 1 88 ? 1.415 -14.468 19.917 1.00 89.69 88 LEU A O 1
ATOM 665 N N . GLU A 1 89 ? 2.661 -12.874 18.995 1.00 87.94 89 GLU A N 1
ATOM 666 C CA . GLU A 1 89 ? 1.688 -12.583 17.936 1.00 87.94 89 GLU A CA 1
ATOM 667 C C . GLU A 1 89 ? 1.524 -13.734 16.935 1.00 87.94 89 GLU A C 1
ATOM 669 O O . GLU A 1 89 ? 0.444 -13.906 16.349 1.00 87.94 89 GLU A O 1
ATOM 674 N N . ARG A 1 90 ? 2.584 -14.518 16.712 1.00 87.81 90 ARG A N 1
ATOM 675 C CA . ARG A 1 90 ? 2.528 -15.753 15.922 1.00 87.81 90 ARG A CA 1
ATOM 676 C C . ARG A 1 90 ? 1.802 -16.851 16.696 1.00 87.81 90 ARG A C 1
ATOM 678 O O . ARG A 1 90 ? 0.876 -17.435 16.137 1.00 87.81 90 ARG A O 1
ATOM 685 N N . GLU A 1 91 ? 2.125 -17.065 17.972 1.00 92.50 91 GLU A N 1
ATOM 686 C CA . GLU A 1 91 ? 1.450 -18.052 18.832 1.00 92.50 91 GLU A CA 1
ATOM 687 C C . GLU A 1 91 ? -0.056 -17.765 18.924 1.00 92.50 91 GLU A C 1
ATOM 689 O O . GLU A 1 91 ? -0.877 -18.658 18.707 1.00 92.50 91 GLU A O 1
ATOM 694 N N . LYS A 1 92 ? -0.445 -16.494 19.097 1.00 94.56 92 LYS A N 1
ATOM 695 C CA . LYS A 1 92 ? -1.846 -16.046 19.049 1.00 94.56 92 LYS A CA 1
ATOM 696 C C . LYS A 1 92 ? -2.537 -16.461 17.748 1.00 94.56 92 LYS A C 1
ATOM 698 O O . LYS A 1 92 ? -3.654 -16.979 17.780 1.00 94.56 92 LYS A O 1
ATOM 703 N N . ARG A 1 93 ? -1.909 -16.219 16.591 1.00 91.62 93 ARG A N 1
ATOM 704 C CA . ARG A 1 93 ? -2.477 -16.583 15.280 1.00 91.62 93 ARG A CA 1
ATOM 705 C C . ARG A 1 93 ? -2.621 -18.096 15.129 1.00 91.62 93 ARG A C 1
ATOM 707 O O . ARG A 1 93 ? -3.660 -18.551 14.649 1.00 91.62 93 ARG A O 1
ATOM 714 N N . THR A 1 94 ? -1.631 -18.860 15.580 1.00 94.31 94 THR A N 1
ATOM 715 C CA . THR A 1 94 ? -1.659 -20.327 15.558 1.00 94.31 94 THR A CA 1
ATOM 716 C C . THR A 1 94 ? -2.770 -20.881 16.449 1.00 94.31 94 THR A C 1
ATOM 718 O O . THR A 1 94 ? -3.547 -21.717 15.992 1.00 94.31 94 THR A O 1
ATOM 721 N N . LEU A 1 95 ? -2.931 -20.363 17.670 1.00 95.25 95 LEU A N 1
ATOM 722 C CA . LEU A 1 95 ? -3.994 -20.780 18.593 1.00 95.25 95 LEU A CA 1
ATOM 723 C C . LEU A 1 95 ? -5.389 -20.463 18.050 1.00 95.25 95 LEU A C 1
ATOM 725 O O . LEU A 1 95 ? -6.279 -21.308 18.103 1.00 95.25 95 LEU A O 1
ATOM 729 N N . LEU A 1 96 ? -5.585 -19.279 17.462 1.00 94.94 96 LEU A N 1
ATOM 730 C CA . LEU A 1 96 ? -6.861 -18.922 16.836 1.00 94.94 96 LEU A CA 1
ATOM 731 C C . LEU A 1 96 ? -7.194 -19.819 15.638 1.00 94.94 96 LEU A C 1
ATOM 733 O O . LEU A 1 96 ? -8.365 -20.122 15.408 1.00 94.94 96 LEU A O 1
ATOM 737 N N . LYS A 1 97 ? -6.182 -20.256 14.882 1.00 96.62 97 LYS A N 1
ATOM 738 C CA . LYS A 1 97 ? -6.367 -21.216 13.791 1.00 96.62 97 LYS A CA 1
ATOM 739 C C . LYS A 1 97 ? -6.717 -22.607 14.325 1.00 96.62 97 LYS A C 1
ATOM 741 O O . LYS A 1 97 ? -7.656 -23.210 13.821 1.00 96.62 97 LYS A O 1
ATOM 746 N N . ALA A 1 98 ? -6.027 -23.074 15.365 1.00 95.12 98 ALA A N 1
ATOM 747 C CA . ALA A 1 98 ? -6.300 -24.364 16.000 1.00 95.12 98 ALA A CA 1
ATOM 748 C C . ALA A 1 98 ? -7.719 -24.436 16.590 1.00 95.12 98 ALA A C 1
ATOM 750 O O . ALA A 1 98 ? -8.398 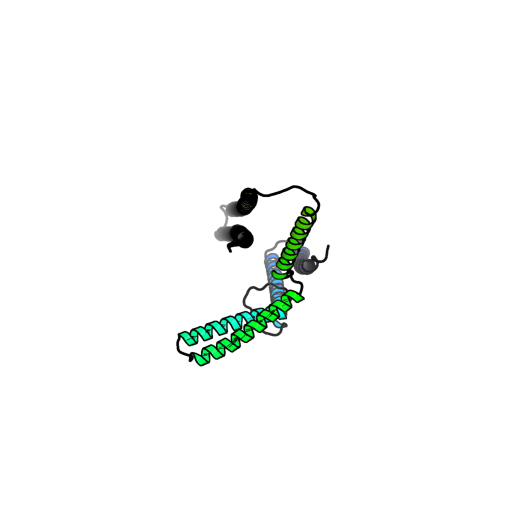-25.442 16.419 1.00 95.12 98 ALA A O 1
ATOM 751 N N . ILE A 1 99 ? -8.202 -23.351 17.211 1.00 96.56 99 ILE A N 1
ATOM 752 C CA . ILE A 1 99 ? -9.588 -23.261 17.702 1.00 96.56 99 ILE A CA 1
ATOM 753 C C . ILE A 1 99 ? -10.582 -23.429 16.550 1.00 96.56 99 ILE A C 1
ATOM 755 O O . ILE A 1 99 ? -11.516 -24.215 16.665 1.00 96.56 99 ILE A O 1
ATOM 759 N N . LYS A 1 100 ? -10.369 -22.727 15.430 1.00 97.81 100 LYS A N 1
ATOM 760 C CA . LYS A 1 100 ? -11.259 -22.822 14.264 1.00 97.81 100 LYS A CA 1
ATOM 761 C C . LYS A 1 100 ? -11.248 -24.205 13.625 1.00 97.81 100 LYS A C 1
ATOM 763 O O . LYS A 1 100 ? -12.302 -24.680 13.224 1.00 97.81 100 LYS A O 1
ATOM 768 N N . GLU A 1 101 ? -10.084 -24.840 13.539 1.00 96.88 101 GLU A N 1
ATOM 769 C CA . GLU A 1 101 ? -9.976 -26.196 12.998 1.00 96.88 101 GLU A CA 1
ATOM 770 C C . GLU A 1 101 ? -10.678 -27.211 13.910 1.00 96.88 101 GLU A C 1
ATOM 772 O O . GLU A 1 101 ? -11.423 -28.052 13.424 1.00 96.88 101 GLU A O 1
ATOM 777 N N . ALA A 1 102 ? -10.536 -27.083 15.235 1.00 96.25 102 ALA A N 1
ATOM 778 C CA . ALA A 1 102 ? -11.235 -27.938 16.196 1.00 96.25 102 ALA A CA 1
ATOM 779 C C . ALA A 1 102 ? -12.765 -27.753 16.144 1.00 96.25 102 ALA A C 1
ATOM 781 O O . ALA A 1 102 ? -13.512 -28.731 16.189 1.00 96.25 102 ALA A O 1
ATOM 782 N N . GLU A 1 103 ? -13.244 -26.511 16.000 1.00 95.62 103 GLU A N 1
ATOM 783 C CA . GLU A 1 103 ? -14.669 -26.211 15.785 1.00 95.62 103 GLU A CA 1
ATOM 784 C C . GLU A 1 103 ? -15.165 -26.778 14.443 1.00 95.62 103 GLU A C 1
ATOM 786 O O . GLU A 1 103 ? -16.282 -27.291 14.353 1.00 95.62 103 GLU A O 1
ATOM 791 N N . PHE A 1 104 ? -14.330 -26.742 13.402 1.00 97.94 104 PHE A N 1
ATOM 792 C CA . PHE A 1 104 ? -14.649 -27.334 12.107 1.00 97.94 104 PHE A CA 1
ATOM 793 C C . PHE A 1 104 ? -14.708 -28.867 12.174 1.00 97.94 104 PHE A C 1
ATOM 795 O O . PHE A 1 104 ? -15.676 -29.463 11.704 1.00 97.94 104 PHE A O 1
ATOM 802 N N . ASP A 1 105 ? -13.743 -29.524 12.817 1.00 97.12 105 ASP A N 1
ATOM 803 C CA . ASP A 1 105 ? -13.736 -30.981 12.984 1.00 97.12 105 ASP A CA 1
ATOM 804 C C . ASP A 1 105 ? -14.921 -31.483 13.825 1.00 97.12 105 ASP A C 1
ATOM 806 O O . ASP A 1 105 ? -15.463 -32.559 13.549 1.00 97.12 105 ASP A O 1
ATOM 810 N N . GLN A 1 106 ? -15.385 -30.684 14.792 1.00 97.19 106 GLN A N 1
ATOM 811 C CA . GLN A 1 106 ? -16.638 -30.926 15.512 1.00 97.19 106 GLN A CA 1
ATOM 812 C C . GLN A 1 106 ? -17.854 -30.852 14.574 1.00 97.19 106 GLN A C 1
ATOM 814 O O . GLN A 1 106 ? -18.701 -31.744 14.595 1.00 97.19 106 GLN A O 1
ATOM 819 N N . GLN A 1 107 ? -17.947 -29.813 13.732 1.00 96.38 107 GLN A N 1
ATOM 820 C CA . GLN A 1 107 ? -19.044 -29.652 12.764 1.00 96.38 107 GLN A CA 1
ATOM 821 C C . GLN A 1 107 ? -19.065 -30.765 11.711 1.00 96.38 107 GLN A C 1
ATOM 823 O O . GLN A 1 107 ? -20.134 -31.188 11.277 1.00 96.38 107 GLN A O 1
ATOM 828 N N . MET A 1 108 ? -17.890 -31.272 11.341 1.00 95.19 108 MET A N 1
ATOM 829 C CA . MET A 1 108 ? -17.731 -32.391 10.412 1.00 95.19 108 MET A CA 1
ATOM 830 C C . MET A 1 108 ? -17.976 -33.757 11.070 1.00 95.19 108 MET A C 1
ATOM 832 O O . MET A 1 108 ? -17.898 -34.782 10.394 1.00 95.19 108 MET A O 1
ATOM 836 N N . GLY A 1 109 ? -18.254 -33.794 12.377 1.00 96.62 109 GLY A N 1
ATOM 837 C CA . GLY A 1 109 ? -18.488 -35.025 13.129 1.00 96.62 109 GLY A CA 1
ATOM 838 C C . GLY A 1 109 ? -17.247 -35.906 13.287 1.00 96.62 109 GLY A C 1
ATOM 839 O O . GLY A 1 109 ? -17.386 -37.075 13.641 1.00 96.62 109 GLY A O 1
ATOM 840 N N . LYS A 1 110 ? -16.042 -35.377 13.025 1.00 96.94 110 LYS A N 1
ATOM 841 C CA . LYS A 1 110 ? -14.782 -36.112 13.223 1.00 96.94 110 LYS A CA 1
ATOM 842 C C . LYS A 1 110 ? -14.408 -36.212 14.699 1.00 96.94 110 LYS A C 1
ATOM 844 O O . LYS A 1 110 ? -13.775 -37.183 15.101 1.00 96.94 110 LYS A O 1
ATOM 849 N N . LEU A 1 111 ? -14.801 -35.215 15.492 1.00 94.88 111 LEU A N 1
ATOM 850 C CA . LEU A 1 111 ? -14.602 -35.176 16.937 1.00 94.88 111 LEU A CA 1
ATOM 851 C C . LEU A 1 111 ? -15.939 -35.223 17.670 1.00 94.88 111 LEU A C 1
ATOM 853 O O . LEU A 1 111 ? -16.933 -34.636 17.234 1.00 94.88 111 LEU A O 1
ATOM 857 N N . SER A 1 112 ? -15.955 -35.906 18.816 1.00 97.00 112 SER A N 1
ATOM 858 C CA . SER A 1 112 ? -17.103 -35.859 19.715 1.00 97.00 112 SER A CA 1
ATOM 859 C C . SER A 1 112 ? -17.237 -34.451 20.304 1.00 97.00 112 SER A C 1
ATOM 861 O O . SER A 1 112 ? -16.252 -33.729 20.474 1.00 97.00 112 SER A O 1
ATOM 863 N N . LYS A 1 113 ? -18.465 -34.040 20.639 1.00 97.00 113 LYS A N 1
ATOM 864 C CA . LYS A 1 113 ? -18.711 -32.707 21.209 1.00 97.00 113 LYS A CA 1
ATOM 865 C C . LYS A 1 113 ? -17.909 -32.470 22.494 1.00 97.00 113 LYS A C 1
ATOM 867 O O . LYS A 1 113 ? -17.395 -31.376 22.684 1.00 97.00 113 LYS A O 1
ATOM 872 N N . VAL A 1 114 ? -17.781 -33.502 23.328 1.00 96.88 114 VAL A N 1
ATOM 873 C CA . VAL A 1 114 ? -17.047 -33.437 24.599 1.00 96.88 114 VAL A CA 1
ATOM 874 C C . VAL A 1 114 ? -15.548 -33.244 24.357 1.00 96.88 114 VAL A C 1
ATOM 876 O O . VAL A 1 114 ? -14.943 -32.383 24.992 1.00 96.88 114 VAL A O 1
ATOM 879 N N . ASP A 1 115 ? -14.967 -33.972 23.400 1.00 96.44 115 ASP A N 1
ATOM 880 C CA . ASP A 1 115 ? -13.535 -33.870 23.085 1.00 96.44 115 ASP A CA 1
ATOM 881 C C . ASP A 1 115 ? -13.193 -32.524 22.434 1.00 96.44 115 ASP A C 1
ATOM 883 O O . ASP A 1 115 ? -12.197 -31.889 22.786 1.00 96.44 115 ASP A O 1
ATOM 887 N N . ALA A 1 116 ? -14.051 -32.049 21.525 1.00 95.38 116 ALA A N 1
ATOM 888 C CA . ALA A 1 116 ? -13.897 -30.741 20.896 1.00 95.38 116 ALA A CA 1
ATOM 889 C C . ALA A 1 116 ? -13.953 -29.609 21.933 1.00 95.38 116 ALA A C 1
ATOM 891 O O . ALA A 1 116 ? -13.075 -28.746 21.945 1.00 95.38 116 ALA A O 1
ATOM 892 N N . ASP A 1 117 ? -14.933 -29.637 22.844 1.00 96.94 117 ASP A N 1
ATOM 893 C CA . ASP A 1 117 ? -15.067 -28.631 23.902 1.00 96.94 117 ASP A CA 1
ATOM 894 C C . ASP A 1 117 ? -13.841 -28.634 24.838 1.00 96.94 117 ASP A C 1
ATOM 896 O O . ASP A 1 117 ? -13.362 -27.568 25.236 1.00 96.94 117 ASP A O 1
ATOM 900 N N . GLN A 1 118 ? -13.275 -29.810 25.139 1.00 97.44 118 GLN A N 1
ATOM 901 C CA . GLN A 1 118 ? -12.056 -29.928 25.943 1.00 97.44 118 GLN A CA 1
ATOM 902 C C . GLN A 1 118 ? -10.831 -29.340 25.222 1.00 97.44 118 GLN A C 1
ATOM 904 O O . GLN A 1 118 ? -10.096 -28.548 25.817 1.00 97.44 118 GLN A O 1
ATOM 909 N N . MET A 1 119 ? -10.627 -29.666 23.941 1.00 95.19 119 MET A N 1
ATOM 910 C CA . MET A 1 119 ? -9.518 -29.128 23.139 1.00 95.19 119 MET A CA 1
ATOM 911 C C . MET A 1 119 ? -9.623 -27.610 22.957 1.00 95.19 119 MET A C 1
ATOM 913 O O . MET A 1 119 ? -8.655 -26.880 23.186 1.00 95.19 119 MET A O 1
ATOM 917 N N . ILE A 1 120 ? -10.813 -27.117 22.608 1.00 96.44 120 ILE A N 1
ATOM 918 C CA . ILE A 1 120 ? -11.090 -25.684 22.476 1.00 96.44 120 ILE A CA 1
ATOM 919 C C . ILE A 1 120 ? -10.858 -24.975 23.815 1.00 96.44 120 ILE A C 1
ATOM 921 O O . ILE A 1 120 ? -10.299 -23.878 23.832 1.00 96.44 120 ILE A O 1
ATOM 925 N N . GLY A 1 121 ? -11.236 -25.595 24.937 1.00 97.06 121 GLY A N 1
ATOM 926 C CA . GLY A 1 121 ? -10.983 -25.075 26.280 1.00 97.06 121 GLY A CA 1
ATOM 927 C C . GLY A 1 121 ? -9.497 -24.831 26.553 1.00 97.06 121 GLY A C 1
ATOM 928 O O . GLY A 1 121 ? -9.129 -23.738 26.989 1.00 97.06 121 GLY A O 1
ATOM 929 N N . VAL A 1 122 ? -8.637 -25.801 26.227 1.00 96.88 122 VAL A N 1
ATOM 930 C CA . VAL A 1 122 ? -7.175 -25.682 26.385 1.00 96.88 122 VAL A CA 1
ATOM 931 C C . VAL A 1 122 ? -6.612 -24.572 25.494 1.00 96.88 122 VAL A C 1
ATOM 933 O O . VAL A 1 122 ? -5.867 -23.714 25.974 1.00 96.88 122 VAL A O 1
ATOM 936 N N . TYR A 1 123 ? -7.009 -24.519 24.218 1.00 97.06 123 TYR A N 1
ATOM 937 C CA . TYR A 1 123 ? -6.530 -23.475 23.307 1.00 97.06 123 TYR A CA 1
ATOM 938 C C . TYR A 1 123 ? -7.013 -22.077 23.693 1.00 97.06 123 TYR A C 1
ATOM 940 O O . TYR A 1 123 ? -6.252 -21.118 23.580 1.00 97.06 123 TYR A O 1
ATOM 948 N N . ARG A 1 124 ? -8.253 -21.937 24.178 1.00 96.62 124 ARG A N 1
ATOM 949 C CA . ARG A 1 124 ? -8.780 -20.654 24.664 1.00 96.62 124 ARG A CA 1
ATOM 950 C C . ARG A 1 124 ? -8.046 -20.190 25.916 1.00 96.62 124 ARG A C 1
ATOM 952 O O . ARG A 1 124 ? -7.697 -19.015 25.988 1.00 96.62 124 ARG A O 1
ATOM 959 N N . ALA A 1 125 ? -7.772 -21.089 26.862 1.00 97.38 125 ALA A N 1
ATOM 960 C CA . ALA A 1 125 ? -6.982 -20.762 28.048 1.00 97.38 125 ALA A CA 1
ATOM 961 C C . ALA A 1 125 ? -5.593 -20.236 27.653 1.00 97.38 125 ALA A C 1
ATOM 963 O O . ALA A 1 125 ? -5.208 -19.143 28.071 1.00 97.38 125 ALA A O 1
ATOM 964 N N . ARG A 1 126 ? -4.904 -20.941 26.747 1.00 96.56 126 ARG A N 1
ATOM 965 C CA . ARG A 1 126 ? -3.589 -20.527 26.248 1.00 96.56 126 ARG A CA 1
ATOM 966 C C . ARG A 1 126 ? -3.637 -19.215 25.460 1.00 96.56 126 ARG A C 1
ATOM 968 O O . ARG A 1 126 ? -2.791 -18.351 25.648 1.00 96.56 126 ARG A O 1
ATOM 975 N N . ALA A 1 127 ? -4.648 -19.018 24.616 1.00 95.62 127 ALA A N 1
ATOM 976 C CA . ALA A 1 127 ? -4.799 -17.784 23.847 1.00 95.62 127 ALA A CA 1
ATOM 977 C C . ALA A 1 127 ? -5.009 -16.565 24.757 1.00 95.62 127 ALA A C 1
ATOM 979 O O . ALA A 1 127 ? -4.491 -15.489 24.470 1.00 95.62 127 ALA A O 1
ATOM 980 N N . ILE A 1 128 ? -5.737 -16.733 25.867 1.00 96.31 128 ILE A N 1
ATOM 981 C CA . ILE A 1 128 ? -5.910 -15.682 26.876 1.00 96.31 128 ILE A CA 1
ATOM 982 C C . ILE A 1 128 ? -4.572 -15.345 27.544 1.00 96.31 128 ILE A C 1
ATOM 984 O O . ILE A 1 128 ? -4.296 -14.166 27.753 1.00 96.31 128 ILE A O 1
ATOM 988 N N . GLU A 1 129 ? -3.746 -16.340 27.875 1.00 95.00 129 GLU A N 1
ATOM 989 C CA . GLU A 1 129 ? -2.400 -16.114 28.427 1.00 95.00 129 GLU A CA 1
ATOM 990 C C . GLU A 1 129 ? -1.518 -15.325 27.456 1.00 95.00 129 GLU A C 1
ATOM 992 O O . GLU A 1 129 ? -0.992 -14.279 27.830 1.00 95.00 129 GLU A O 1
ATOM 997 N N . VAL A 1 130 ? -1.447 -15.754 26.193 1.00 93.44 130 VAL A N 1
ATOM 998 C CA . VAL A 1 130 ? -0.646 -15.085 25.156 1.00 93.44 130 VAL A CA 1
ATOM 999 C C . VAL A 1 130 ? -1.120 -13.649 24.929 1.00 93.44 130 VAL A C 1
ATOM 1001 O O . VAL A 1 130 ? -0.309 -12.733 24.843 1.00 93.44 130 VAL A O 1
ATOM 1004 N N . ILE A 1 131 ? -2.434 -13.405 24.875 1.00 91.75 131 ILE A N 1
ATOM 1005 C CA . ILE A 1 131 ? -2.970 -12.042 24.727 1.00 91.75 131 ILE A CA 1
ATOM 1006 C C . ILE A 1 131 ? -2.621 -11.177 25.944 1.00 91.75 131 ILE A C 1
ATOM 1008 O O . ILE A 1 131 ? -2.235 -10.026 25.768 1.00 91.75 131 ILE A O 1
ATOM 1012 N N . LYS A 1 132 ? -2.705 -11.720 27.167 1.00 93.94 132 LYS A N 1
ATOM 1013 C CA . LYS A 1 132 ? -2.300 -10.993 28.380 1.00 93.94 132 LYS A CA 1
ATOM 1014 C C . LYS A 1 132 ? -0.820 -10.631 28.356 1.00 93.94 132 LYS A C 1
ATOM 1016 O O . LYS A 1 132 ? -0.465 -9.532 28.762 1.00 93.94 132 LYS A O 1
ATOM 1021 N N . GLU A 1 133 ? 0.037 -11.533 27.900 1.00 90.75 133 GLU A N 1
ATOM 1022 C CA . GLU A 1 133 ? 1.476 -11.292 27.841 1.00 90.75 133 GLU A CA 1
ATOM 1023 C C . GLU A 1 133 ? 1.843 -10.298 26.725 1.00 90.75 133 GLU A C 1
ATOM 1025 O O . GLU A 1 133 ? 2.670 -9.417 26.952 1.00 90.75 133 GLU A O 1
ATOM 1030 N N . ILE A 1 134 ? 1.136 -10.319 25.585 1.00 87.81 134 ILE A N 1
ATOM 1031 C CA . ILE A 1 134 ? 1.204 -9.252 24.569 1.00 87.81 134 ILE A CA 1
ATOM 1032 C C . ILE A 1 134 ? 0.782 -7.908 25.165 1.00 87.81 134 ILE A C 1
ATOM 1034 O O . ILE A 1 134 ? 1.465 -6.910 24.948 1.00 87.81 134 ILE A O 1
ATOM 1038 N N . ASP A 1 135 ? -0.317 -7.859 25.920 1.00 85.75 135 ASP A N 1
ATOM 1039 C CA . ASP A 1 135 ? -0.780 -6.626 26.562 1.00 85.75 135 ASP A CA 1
ATOM 1040 C C . ASP A 1 135 ? 0.261 -6.102 27.564 1.00 85.75 135 ASP A C 1
ATOM 1042 O O . ASP A 1 135 ? 0.582 -4.913 27.557 1.00 85.75 135 ASP A O 1
ATOM 1046 N N . VAL A 1 136 ? 0.857 -6.984 28.376 1.00 85.81 136 VAL A N 1
ATOM 1047 C CA . VAL A 1 136 ? 1.937 -6.628 29.309 1.00 85.81 136 VAL A CA 1
ATOM 1048 C C . VAL A 1 136 ? 3.162 -6.109 28.555 1.00 85.81 136 VAL A C 1
ATOM 1050 O O . VAL A 1 136 ? 3.651 -5.028 28.882 1.00 85.81 136 VAL A O 1
ATOM 1053 N N . LEU A 1 137 ? 3.634 -6.802 27.517 1.00 80.75 137 LEU A N 1
ATOM 1054 C CA . LEU A 1 137 ? 4.788 -6.371 26.720 1.00 80.75 137 LEU A CA 1
ATOM 1055 C C . LEU A 1 137 ? 4.517 -5.059 25.974 1.00 80.75 137 LEU A C 1
ATOM 1057 O O . LEU A 1 137 ? 5.381 -4.182 25.946 1.00 80.75 137 LEU A 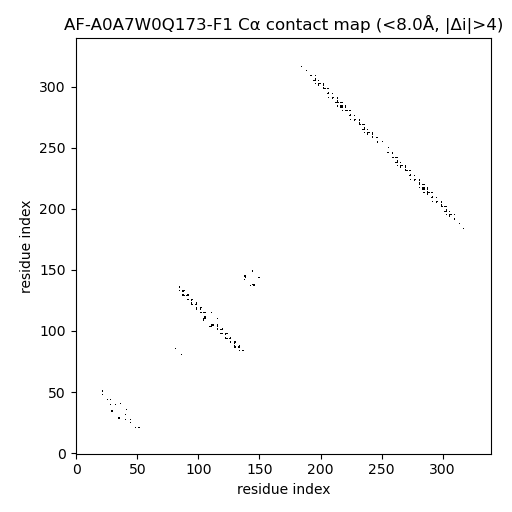O 1
ATOM 1061 N N . ASN A 1 138 ? 3.308 -4.862 25.449 1.00 75.00 138 ASN A N 1
ATOM 1062 C CA . ASN A 1 138 ? 2.894 -3.596 24.843 1.00 75.00 138 ASN A CA 1
ATOM 1063 C C . ASN A 1 138 ? 2.900 -2.449 25.863 1.00 75.00 138 ASN A C 1
ATOM 1065 O O . ASN A 1 138 ? 3.340 -1.347 25.540 1.00 75.00 138 ASN A O 1
ATOM 1069 N N . THR A 1 139 ? 2.477 -2.697 27.108 1.00 73.31 139 THR A N 1
ATOM 1070 C CA . THR A 1 139 ? 2.557 -1.684 28.177 1.00 73.31 139 THR A CA 1
ATOM 1071 C C . THR A 1 139 ? 3.992 -1.429 28.659 1.00 73.31 139 THR A C 1
ATOM 1073 O O . THR A 1 139 ? 4.341 -0.284 28.941 1.00 73.31 139 THR A O 1
ATOM 1076 N N . ALA A 1 140 ? 4.845 -2.458 28.715 1.00 69.81 140 ALA A N 1
ATOM 1077 C CA . ALA A 1 140 ? 6.213 -2.376 29.230 1.00 69.81 140 ALA A CA 1
ATOM 1078 C C . ALA A 1 140 ? 7.209 -1.749 28.239 1.00 69.81 140 ALA A C 1
ATOM 1080 O O . ALA A 1 140 ? 8.111 -1.021 28.645 1.00 69.81 140 ALA A O 1
ATOM 1081 N N . THR A 1 141 ? 7.045 -1.997 26.936 1.00 62.06 141 THR A N 1
ATOM 1082 C CA . THR A 1 141 ? 8.013 -1.565 25.906 1.00 62.06 141 THR A CA 1
ATOM 1083 C C . THR A 1 141 ? 7.874 -0.079 25.550 1.00 62.06 141 THR A C 1
ATOM 1085 O O . THR A 1 141 ? 8.631 0.439 24.736 1.00 62.06 141 THR A O 1
ATOM 1088 N N . GLY A 1 142 ? 6.908 0.644 26.133 1.00 50.81 142 GLY A N 1
ATOM 1089 C CA . GLY A 1 142 ? 6.718 2.080 25.888 1.00 50.81 142 GLY A CA 1
ATOM 1090 C C . GLY A 1 142 ? 6.419 2.438 24.425 1.00 50.81 142 GLY A C 1
ATOM 1091 O O . GLY A 1 142 ? 6.383 3.622 24.081 1.00 50.81 142 GLY A O 1
ATOM 1092 N N . SER A 1 143 ? 6.192 1.435 23.569 1.00 47.38 143 SER A N 1
ATOM 1093 C CA . SER A 1 143 ? 5.833 1.597 22.166 1.00 47.38 143 SER A CA 1
ATOM 1094 C C . SER A 1 143 ? 4.396 2.095 22.109 1.00 47.38 143 SER A C 1
ATOM 1096 O O . SER A 1 143 ? 3.457 1.310 22.106 1.00 47.38 143 SER A O 1
ATOM 1098 N N . ALA A 1 144 ? 4.265 3.423 22.163 1.00 46.84 144 ALA A N 1
ATOM 1099 C CA . ALA A 1 144 ? 3.026 4.188 22.186 1.00 46.84 144 ALA A CA 1
ATOM 1100 C C . ALA A 1 144 ? 2.041 3.713 23.265 1.00 46.84 144 ALA A C 1
ATOM 1102 O O . ALA A 1 144 ? 1.274 2.781 23.051 1.00 46.84 144 ALA A O 1
ATOM 1103 N N . GLY A 1 145 ? 2.044 4.416 24.411 1.00 46.69 145 GLY A N 1
ATOM 1104 C CA . GLY A 1 145 ? 1.086 4.235 25.507 1.00 46.69 145 GLY A CA 1
ATOM 1105 C C . GLY A 1 145 ? -0.268 3.777 24.984 1.00 46.69 145 GLY A C 1
ATOM 1106 O O . GLY A 1 145 ? -0.850 4.447 24.124 1.00 46.69 145 GLY A O 1
ATOM 1107 N N . SER A 1 146 ? -0.665 2.591 25.446 1.00 55.66 146 SER A N 1
ATOM 1108 C CA . SER A 1 146 ? -1.754 1.795 24.898 1.00 55.66 146 SER A CA 1
ATOM 1109 C C . SER A 1 146 ? -2.972 2.668 24.592 1.00 55.66 146 SER A C 1
ATOM 1111 O O . SER A 1 146 ? -3.219 3.661 25.276 1.00 55.66 146 SER A O 1
ATOM 1113 N N . VAL A 1 147 ? -3.789 2.302 23.601 1.00 50.62 147 VAL A N 1
ATOM 1114 C CA . VAL A 1 147 ? -5.089 2.965 23.360 1.00 50.62 147 VAL A CA 1
ATOM 1115 C C . VAL A 1 147 ? -5.849 3.144 24.682 1.00 50.62 147 VAL A C 1
ATOM 1117 O O . VAL A 1 147 ? -6.431 4.192 24.929 1.00 50.62 147 VAL A O 1
ATOM 1120 N N . ARG A 1 148 ? -5.718 2.177 25.597 1.00 50.75 148 ARG A N 1
ATOM 1121 C CA . ARG A 1 148 ? -6.210 2.237 26.973 1.00 50.75 148 ARG A CA 1
ATOM 1122 C C . ARG A 1 148 ? -5.552 3.317 27.841 1.00 50.75 148 ARG A C 1
ATOM 1124 O O . ARG A 1 148 ? -6.278 4.014 28.532 1.00 50.75 148 ARG A O 1
ATOM 1131 N N . ASP A 1 149 ? -4.236 3.502 27.818 1.00 61.88 149 ASP A N 1
ATOM 1132 C CA . ASP A 1 149 ? -3.555 4.600 28.524 1.00 61.88 149 ASP A CA 1
ATOM 1133 C C . ASP A 1 149 ? -3.879 5.965 27.928 1.00 61.88 149 ASP A C 1
ATOM 1135 O O . ASP A 1 149 ? -3.984 6.945 28.663 1.00 61.88 149 ASP A O 1
ATOM 1139 N N . ARG A 1 150 ? -4.066 6.044 26.607 1.00 64.19 150 ARG A N 1
ATOM 1140 C CA . ARG A 1 150 ? -4.534 7.261 25.940 1.00 64.19 150 ARG A CA 1
ATOM 1141 C C . ARG A 1 150 ? -5.970 7.576 26.369 1.00 64.19 150 ARG A C 1
ATOM 1143 O O . ARG A 1 150 ? -6.216 8.694 26.806 1.00 64.19 150 ARG A O 1
ATOM 1150 N N . ILE A 1 151 ? -6.855 6.574 26.397 1.00 71.31 151 ILE A N 1
ATOM 1151 C CA . ILE A 1 151 ? -8.231 6.683 26.911 1.00 71.31 151 ILE A CA 1
ATOM 1152 C C . ILE A 1 151 ? -8.245 7.048 28.398 1.00 71.31 151 ILE A C 1
ATOM 1154 O O . ILE A 1 151 ? -8.994 7.931 28.790 1.00 71.31 151 ILE A O 1
ATOM 1158 N N . LEU A 1 152 ? -7.426 6.422 29.246 1.00 69.31 152 LEU A N 1
ATOM 1159 C CA . LEU A 1 152 ? -7.387 6.712 30.684 1.00 69.31 152 LEU A CA 1
ATOM 1160 C C . LEU A 1 152 ? -6.818 8.102 30.968 1.00 69.31 152 LEU A C 1
ATOM 1162 O O . LEU A 1 152 ? -7.299 8.793 31.865 1.00 69.31 152 LEU A O 1
ATOM 1166 N N . ARG A 1 153 ? -5.817 8.535 30.198 1.00 74.00 153 ARG A N 1
ATOM 1167 C CA . ARG A 1 153 ? -5.245 9.880 30.302 1.00 74.00 153 ARG A CA 1
ATOM 1168 C C . ARG A 1 153 ? -6.238 10.935 29.826 1.00 74.00 153 ARG A C 1
ATOM 1170 O O . ARG A 1 153 ? -6.390 11.955 30.491 1.00 74.00 153 ARG A O 1
ATOM 1177 N N . GLU A 1 154 ? -6.950 10.669 28.736 1.00 70.81 154 GLU A N 1
ATOM 1178 C CA . GLU A 1 154 ? -7.988 11.559 28.225 1.00 70.81 154 GLU A CA 1
ATOM 1179 C C . GLU A 1 154 ? -9.217 11.596 29.148 1.00 70.81 154 GLU A C 1
ATOM 1181 O O . GLU A 1 154 ? -9.713 12.674 29.465 1.00 70.81 154 GLU A O 1
ATOM 1186 N N . ALA A 1 155 ? -9.656 10.453 29.679 1.00 82.06 155 ALA A N 1
ATOM 1187 C CA . ALA A 1 155 ? -10.741 10.368 30.654 1.00 82.06 155 ALA A CA 1
ATOM 1188 C C . ALA A 1 155 ? -10.393 11.098 31.958 1.00 82.06 155 ALA A C 1
ATOM 1190 O O . ALA A 1 155 ? -11.209 11.858 32.476 1.00 82.06 155 ALA A O 1
ATOM 1191 N N . ARG A 1 156 ? -9.164 10.937 32.470 1.00 81.00 156 ARG A N 1
ATOM 1192 C CA . ARG A 1 156 ? -8.697 11.659 33.663 1.00 81.00 156 ARG A CA 1
ATOM 1193 C C . ARG A 1 156 ? -8.622 13.168 33.411 1.00 81.00 156 ARG A C 1
ATOM 1195 O O . ARG A 1 156 ? -9.053 13.933 34.267 1.00 81.00 156 ARG A O 1
ATOM 1202 N N . ALA A 1 157 ? -8.166 13.589 32.230 1.00 78.00 157 ALA A N 1
ATOM 1203 C CA . ALA A 1 157 ? -8.167 14.998 31.839 1.00 78.00 157 ALA A CA 1
ATOM 1204 C C . ALA A 1 157 ? -9.591 15.576 31.756 1.00 78.00 157 ALA A C 1
ATOM 1206 O O . ALA A 1 157 ? -9.824 16.693 32.214 1.00 78.00 157 ALA A O 1
ATOM 1207 N N . ARG A 1 158 ? -10.565 14.812 31.241 1.00 73.62 158 ARG A N 1
ATOM 1208 C CA . ARG A 1 158 ? -11.975 15.236 31.189 1.00 73.62 158 ARG A CA 1
ATOM 1209 C C . ARG A 1 158 ? -12.590 15.373 32.582 1.00 73.62 158 ARG A C 1
ATOM 1211 O O . ARG A 1 158 ? -13.211 16.397 32.850 1.00 73.62 158 ARG A O 1
ATOM 1218 N N . ILE A 1 159 ? -12.342 14.420 33.483 1.00 82.56 159 ILE A N 1
ATOM 1219 C CA . ILE A 1 159 ? -12.816 14.490 34.878 1.00 82.56 159 ILE A CA 1
ATOM 1220 C C . ILE A 1 159 ? -12.228 15.712 35.597 1.00 82.56 159 ILE A C 1
ATOM 1222 O O . ILE A 1 159 ? -12.921 16.385 36.354 1.00 82.56 159 ILE A O 1
ATOM 1226 N N . GLU A 1 160 ? -10.959 16.046 35.357 1.00 76.69 160 GLU A N 1
ATOM 1227 C CA . GLU A 1 160 ? -10.316 17.193 36.007 1.00 76.69 160 GLU A CA 1
ATOM 1228 C C . GLU A 1 160 ? -10.811 18.545 35.458 1.00 76.69 160 GLU A C 1
ATOM 1230 O O . GLU A 1 160 ? -10.976 19.502 36.218 1.00 76.69 160 GLU A O 1
ATOM 1235 N N . VAL A 1 161 ? -11.136 18.617 34.162 1.00 75.31 161 VAL A N 1
ATOM 1236 C CA . VAL A 1 161 ? -11.802 19.783 33.552 1.00 75.31 161 VAL A CA 1
ATOM 1237 C C . VAL A 1 161 ? -13.231 19.942 34.078 1.00 75.31 161 VAL A C 1
ATOM 1239 O O . VAL A 1 161 ? -13.645 21.058 34.392 1.00 75.31 161 VAL A O 1
ATOM 1242 N N . GLU A 1 162 ? -13.970 18.845 34.234 1.00 75.12 162 GLU A N 1
ATOM 1243 C CA . GLU A 1 162 ? -15.335 18.842 34.769 1.00 75.12 162 GLU A CA 1
ATOM 1244 C C . GLU A 1 162 ? -15.368 19.205 36.268 1.00 75.12 162 GLU A C 1
ATOM 1246 O O . GLU A 1 162 ? -16.200 20.004 36.706 1.00 75.12 162 GLU A O 1
ATOM 1251 N N . ASN A 1 163 ? -14.382 18.747 37.046 1.00 73.69 163 ASN A N 1
ATOM 1252 C CA . ASN A 1 163 ? -14.196 19.150 38.443 1.00 73.69 163 ASN A CA 1
ATOM 1253 C C . ASN A 1 163 ? -13.805 20.634 38.580 1.00 73.69 163 ASN A C 1
ATOM 1255 O O . ASN A 1 163 ? -14.349 21.343 39.424 1.00 73.69 163 ASN A O 1
ATOM 1259 N N . ARG A 1 164 ? -12.935 21.170 37.711 1.00 71.31 164 ARG A N 1
ATOM 1260 C CA . ARG A 1 164 ? -12.639 22.618 37.696 1.00 71.31 164 ARG A CA 1
ATOM 1261 C C . ARG A 1 164 ? -13.834 23.464 37.252 1.00 71.31 164 ARG A C 1
ATOM 1263 O O . ARG A 1 164 ? -14.017 24.577 37.753 1.00 71.31 164 ARG A O 1
ATOM 1270 N N . ALA A 1 165 ? -14.660 22.962 36.336 1.00 66.94 165 ALA A N 1
ATOM 1271 C CA . ALA A 1 165 ? -15.887 23.631 35.904 1.00 66.94 165 ALA A CA 1
ATOM 1272 C C . ALA A 1 165 ? -16.947 23.665 37.021 1.00 66.94 165 ALA A C 1
ATOM 1274 O O . ALA A 1 165 ? -17.645 24.665 37.195 1.00 66.94 165 ALA A O 1
ATOM 1275 N N . THR A 1 166 ? -17.031 22.611 37.833 1.00 61.97 166 THR A N 1
ATOM 1276 C CA . THR A 1 166 ? -17.952 22.550 38.977 1.00 61.97 166 THR A CA 1
ATOM 1277 C C . THR A 1 166 ? -17.455 23.373 40.171 1.00 61.97 166 THR A C 1
ATOM 1279 O O . THR A 1 166 ? -18.258 24.095 40.768 1.00 61.97 166 THR A O 1
ATOM 1282 N N . GLU A 1 167 ? -16.148 23.398 40.464 1.00 57.56 167 GLU A N 1
ATOM 1283 C CA . GLU A 1 167 ? -15.570 24.262 41.510 1.00 57.56 167 GLU A CA 1
ATOM 1284 C C . GLU A 1 167 ? -15.659 25.759 41.175 1.00 57.56 167 GLU A C 1
ATOM 1286 O O . GLU A 1 167 ? -15.976 26.574 42.046 1.00 57.56 167 GLU A O 1
ATOM 1291 N N . SER A 1 168 ? -15.465 26.138 39.907 1.00 55.44 168 SER A N 1
AT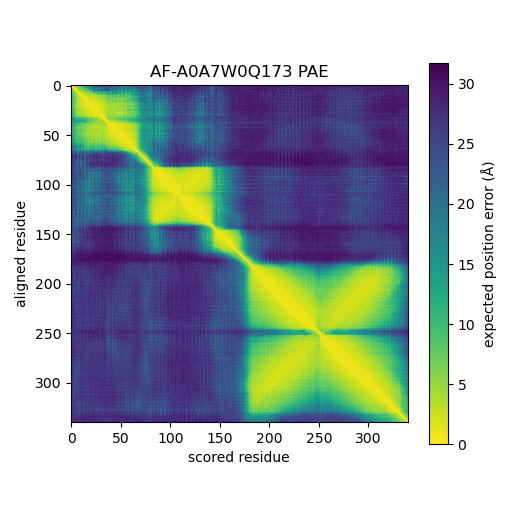OM 1292 C CA . SER A 1 168 ? -15.640 27.529 39.456 1.00 55.44 168 SER A CA 1
ATOM 1293 C C . SER A 1 168 ? -17.107 27.982 39.436 1.00 55.44 168 SER A C 1
ATOM 1295 O O . SER A 1 168 ? -17.377 29.180 39.534 1.00 55.44 168 SER A O 1
ATOM 1297 N N . SER A 1 169 ? -18.067 27.048 39.416 1.00 53.03 169 SER A N 1
ATOM 1298 C CA . SER A 1 169 ? -19.501 27.355 39.529 1.00 53.03 169 SER A CA 1
ATOM 1299 C C . SER A 1 169 ? -19.984 27.569 40.973 1.00 53.03 169 SER A C 1
ATOM 1301 O O . SER A 1 169 ? -21.015 28.204 41.190 1.00 53.03 169 SER A O 1
ATOM 1303 N N . LYS A 1 170 ? -19.227 27.109 41.983 1.00 50.75 170 LYS A N 1
ATOM 1304 C CA . LYS A 1 170 ? -19.647 27.131 43.399 1.00 50.75 170 LYS A CA 1
ATOM 1305 C C . LYS A 1 170 ? -19.362 28.457 44.121 1.00 50.75 170 LYS A C 1
ATOM 1307 O O . LYS A 1 170 ? -19.665 28.600 45.303 1.00 50.75 170 LYS A O 1
ATOM 1312 N N . LYS A 1 171 ? -18.812 29.453 43.416 1.00 44.41 171 LYS A N 1
ATOM 1313 C CA . LYS A 1 171 ? -18.426 30.766 43.961 1.00 44.41 171 LYS A CA 1
ATOM 1314 C C . LYS A 1 171 ? -19.242 31.914 43.350 1.00 44.41 171 LYS A C 1
ATOM 1316 O O . LYS A 1 171 ? -18.686 32.885 42.851 1.00 44.41 171 LYS A O 1
ATOM 1321 N N . ARG A 1 172 ? -20.575 31.827 43.397 1.00 41.53 172 ARG A N 1
ATOM 1322 C CA . ARG A 1 172 ? -21.477 32.988 43.262 1.00 41.53 172 ARG A CA 1
ATOM 1323 C C . ARG A 1 172 ? -22.583 32.873 44.318 1.00 41.53 172 ARG A C 1
ATOM 1325 O O . ARG A 1 172 ? -23.218 31.823 44.383 1.00 41.53 172 ARG A O 1
ATOM 1332 N N . PRO A 1 173 ? -22.792 33.890 45.174 1.00 45.03 173 PRO A N 1
ATOM 1333 C CA . PRO A 1 173 ? -23.801 33.822 46.216 1.00 45.03 173 PRO A CA 1
ATOM 1334 C C . PRO A 1 173 ? -25.171 34.265 45.691 1.00 45.03 173 PRO A C 1
ATOM 1336 O O . PRO A 1 173 ? -25.275 35.289 45.024 1.00 45.03 173 PRO A O 1
ATOM 1339 N N . GLY A 1 174 ? -26.200 33.514 46.090 1.00 39.62 174 GLY A N 1
ATOM 1340 C CA . GLY A 1 174 ? -27.537 34.024 46.404 1.00 39.62 174 GLY A CA 1
ATOM 1341 C C . GLY A 1 174 ? -28.486 34.319 45.239 1.00 39.62 174 GLY A C 1
ATOM 1342 O O . GLY A 1 174 ? -28.278 35.249 44.470 1.00 39.62 174 GLY A O 1
ATOM 1343 N N . GLY A 1 175 ? -29.605 33.591 45.210 1.00 33.12 175 GLY A N 1
ATOM 1344 C CA . GLY A 1 175 ? -30.812 33.971 44.476 1.00 33.12 175 GLY A CA 1
ATOM 1345 C C . GLY A 1 175 ? -31.769 32.795 44.277 1.00 33.12 175 GLY A C 1
ATOM 1346 O O . GLY A 1 175 ? -31.463 31.885 43.519 1.00 33.12 175 GLY A O 1
ATOM 1347 N N . GLN A 1 176 ? -32.896 32.828 44.995 1.00 36.94 176 GLN A N 1
ATOM 1348 C CA . GLN A 1 176 ? -34.130 32.031 44.843 1.00 36.94 176 GLN A CA 1
ATOM 1349 C C . GLN A 1 176 ? -34.536 31.769 43.379 1.00 36.94 176 GLN A C 1
ATOM 1351 O O . GLN A 1 176 ? -34.176 32.540 42.502 1.00 36.94 176 GLN A O 1
ATOM 1356 N N . ALA A 1 177 ? -35.417 30.846 43.004 1.00 37.91 177 ALA A N 1
ATOM 1357 C CA . ALA A 1 177 ? -36.074 29.654 43.537 1.00 37.91 177 ALA A CA 1
ATOM 1358 C C . ALA A 1 177 ? -37.071 29.268 42.420 1.00 37.91 177 ALA A C 1
ATOM 1360 O O . ALA A 1 177 ? -37.619 30.161 41.782 1.00 37.91 177 ALA A O 1
ATOM 1361 N N . ALA A 1 178 ? -37.303 27.968 42.223 1.00 42.59 178 ALA A N 1
ATOM 1362 C CA . ALA A 1 178 ? -38.505 27.380 41.618 1.00 42.59 178 ALA A CA 1
ATOM 1363 C C . ALA A 1 178 ? -39.030 27.999 40.302 1.00 42.59 178 ALA A C 1
ATOM 1365 O O . ALA A 1 178 ? -39.805 28.951 40.308 1.00 42.59 178 ALA A O 1
ATOM 1366 N N . GLY A 1 179 ? -38.714 27.344 39.181 1.00 42.41 179 GLY A N 1
ATOM 1367 C CA . GLY A 1 179 ? -39.492 27.501 37.950 1.00 42.41 179 GLY A CA 1
ATOM 1368 C C . GLY A 1 179 ? -38.679 27.561 36.669 1.00 42.41 179 GLY A C 1
ATOM 1369 O O . GLY A 1 179 ? -38.949 28.443 35.873 1.00 42.41 179 GLY A O 1
ATOM 1370 N N . ASP A 1 180 ? -37.693 26.678 36.461 1.00 45.84 180 ASP A N 1
ATOM 1371 C CA . ASP A 1 180 ? -37.065 26.571 35.135 1.00 45.84 180 ASP A CA 1
ATOM 1372 C C . ASP A 1 180 ? -36.262 25.269 34.910 1.00 45.84 180 ASP A C 1
ATOM 1374 O O . ASP A 1 180 ? -35.064 25.264 34.614 1.00 45.84 180 ASP A O 1
ATOM 1378 N N . GLY A 1 181 ? -36.893 24.114 35.142 1.00 53.81 181 GLY A N 1
ATOM 1379 C CA . GLY A 1 181 ? -36.284 22.818 34.799 1.00 53.81 181 GLY A CA 1
ATOM 1380 C C . GLY A 1 181 ? -36.214 22.584 33.284 1.00 53.81 181 GLY A C 1
ATOM 1381 O O . GLY A 1 181 ? -35.343 21.858 32.803 1.00 53.81 181 GLY A O 1
ATOM 1382 N N . ASN A 1 182 ? -37.099 23.237 32.524 1.00 58.91 182 ASN A N 1
ATOM 1383 C CA . ASN A 1 182 ? -37.268 22.987 31.098 1.00 58.91 182 ASN A CA 1
ATOM 1384 C C . ASN A 1 182 ? -36.227 23.735 30.242 1.00 58.91 182 ASN A C 1
ATOM 1386 O O . ASN A 1 182 ? -35.673 23.133 29.319 1.00 58.91 182 ASN A O 1
ATOM 1390 N N . ASP A 1 183 ? -35.857 24.982 30.575 1.00 68.81 183 ASP A N 1
ATOM 1391 C CA . ASP A 1 183 ? -34.903 25.737 29.742 1.00 68.81 183 ASP A CA 1
ATOM 1392 C C . ASP A 1 183 ? -33.466 25.211 29.882 1.00 68.81 183 ASP A C 1
ATOM 1394 O O . ASP A 1 183 ? -32.688 25.226 28.922 1.00 68.81 183 ASP A O 1
ATOM 1398 N N . LYS A 1 184 ? -33.107 24.640 31.042 1.00 73.62 184 LYS A N 1
ATOM 1399 C CA . LYS A 1 184 ? -31.798 23.988 31.234 1.00 73.62 184 LYS A CA 1
ATOM 1400 C C . LYS A 1 184 ? -31.662 22.695 30.431 1.00 73.62 184 LYS A C 1
ATOM 1402 O O . LYS A 1 184 ? -30.595 22.446 29.863 1.00 73.62 184 LYS A O 1
ATOM 1407 N N . GLN A 1 185 ? -32.718 21.886 30.352 1.00 73.56 185 GLN A N 1
ATOM 1408 C CA . GLN A 1 185 ? -32.719 20.675 29.525 1.00 73.56 185 GLN A CA 1
ATOM 1409 C C . GLN A 1 185 ? -32.704 21.021 28.029 1.00 73.56 185 GLN A C 1
ATOM 1411 O O . GLN A 1 185 ? -31.949 20.417 27.262 1.00 73.56 185 GLN A O 1
ATOM 1416 N N . ALA A 1 186 ? -33.445 22.056 27.618 1.00 78.88 186 ALA A N 1
ATOM 1417 C CA . ALA A 1 186 ? -33.415 22.561 26.247 1.00 78.88 186 ALA A CA 1
ATOM 1418 C C . ALA A 1 186 ? -32.012 23.056 25.841 1.00 78.88 186 ALA A C 1
ATOM 1420 O O . ALA A 1 186 ? -31.532 22.734 24.750 1.00 78.88 186 ALA A O 1
ATOM 1421 N N . ALA A 1 187 ? -31.312 23.766 26.732 1.00 84.44 187 ALA A N 1
ATOM 1422 C CA . ALA A 1 187 ? -29.948 24.235 26.492 1.00 84.44 187 ALA A CA 1
ATOM 1423 C C . ALA A 1 187 ? -28.928 23.086 26.371 1.00 84.44 187 ALA A C 1
ATOM 1425 O O . ALA A 1 187 ? -28.081 23.114 25.473 1.00 84.44 187 ALA A O 1
ATOM 1426 N N . LYS A 1 188 ? -29.019 22.052 27.226 1.00 83.75 188 LYS A N 1
ATOM 1427 C CA . LYS A 1 188 ? -28.164 20.849 27.141 1.00 83.75 188 LYS A CA 1
ATOM 1428 C C . LYS A 1 188 ? -28.372 20.112 25.814 1.00 83.75 188 LYS A C 1
ATOM 1430 O O . LYS A 1 188 ? -27.397 19.801 25.131 1.00 83.75 188 LYS A O 1
ATOM 1435 N N . LYS A 1 189 ? -29.631 19.889 25.417 1.00 86.00 189 LYS A N 1
ATOM 1436 C CA . LYS A 1 189 ? -29.979 19.198 24.166 1.00 86.00 189 LYS A CA 1
ATOM 1437 C C . LYS A 1 189 ? -29.497 19.961 22.932 1.00 86.00 189 LYS A C 1
ATOM 1439 O O . LYS A 1 189 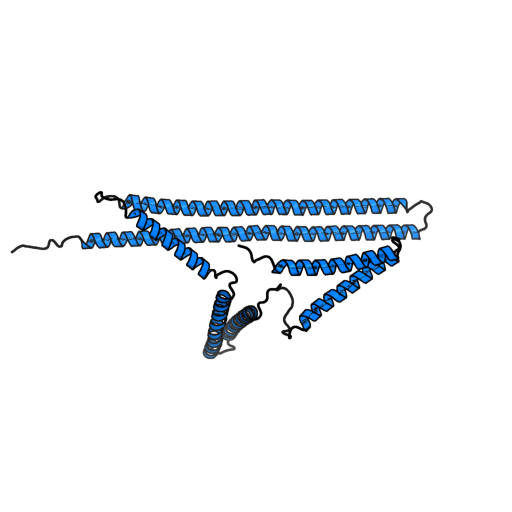? -28.916 19.358 22.034 1.00 86.00 189 LYS A O 1
ATOM 1444 N N . LYS A 1 190 ? -29.671 21.287 22.914 1.00 90.44 190 LYS A N 1
ATOM 1445 C CA . LYS A 1 190 ? -29.157 22.143 21.837 1.00 90.44 190 LYS A CA 1
ATOM 1446 C C . LYS A 1 190 ? -27.635 22.034 21.712 1.00 90.44 190 LYS A C 1
ATOM 1448 O O . LYS A 1 190 ? -27.137 21.785 20.624 1.00 90.44 190 LYS A O 1
ATOM 1453 N N . LYS A 1 191 ? -26.905 22.115 22.829 1.00 90.44 191 LYS A N 1
ATOM 1454 C CA . LYS A 1 191 ? -25.438 22.013 22.832 1.00 90.44 191 LYS A CA 1
ATOM 1455 C C . LYS A 1 191 ? -24.927 20.686 22.256 1.00 90.44 191 LYS A C 1
ATOM 1457 O O . LYS A 1 191 ? -23.898 20.677 21.588 1.00 90.44 191 LYS A O 1
ATOM 1462 N N . ARG A 1 192 ? -25.612 19.566 22.516 1.00 88.38 192 ARG A N 1
ATOM 1463 C CA . ARG A 1 192 ? -25.229 18.266 21.937 1.00 88.38 192 ARG A CA 1
ATOM 1464 C C . ARG A 1 192 ? -25.535 18.176 20.447 1.00 88.38 192 ARG A C 1
ATOM 1466 O O . ARG A 1 192 ? -24.701 17.675 19.701 1.00 88.38 192 ARG A O 1
ATOM 1473 N N . ALA A 1 193 ? -26.678 18.712 20.019 1.00 89.19 193 ALA A N 1
ATOM 1474 C CA . ALA A 1 193 ? -27.015 18.804 18.602 1.00 89.19 193 ALA A CA 1
ATOM 1475 C C . ALA A 1 193 ? -25.982 19.643 17.832 1.00 89.19 193 ALA A C 1
ATOM 1477 O O . ALA A 1 193 ? -25.515 19.207 16.781 1.00 89.19 193 ALA A O 1
ATOM 1478 N N . ASP A 1 194 ? -25.568 20.782 18.396 1.00 92.25 194 ASP A N 1
ATOM 1479 C CA . ASP A 1 194 ? -24.519 21.633 17.829 1.00 92.25 194 ASP A CA 1
ATOM 1480 C C . ASP A 1 194 ? -23.182 20.863 17.744 1.00 92.25 194 ASP A C 1
ATOM 1482 O O . ASP A 1 194 ? -22.561 20.816 16.688 1.00 92.25 194 ASP A O 1
ATOM 1486 N N . ALA A 1 195 ? -22.786 20.146 18.805 1.00 89.56 195 ALA A N 1
ATOM 1487 C CA . ALA A 1 195 ? -21.554 19.347 18.810 1.00 89.56 195 ALA A CA 1
ATOM 1488 C C . AL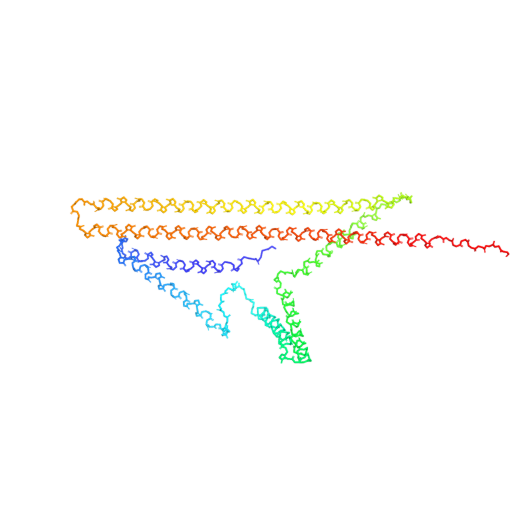A A 1 195 ? -21.563 18.193 17.786 1.00 89.56 195 ALA A C 1
ATOM 1490 O O . ALA A 1 195 ? -20.544 17.913 17.152 1.00 89.56 195 ALA A O 1
ATOM 1491 N N . LEU A 1 196 ? -22.705 17.523 17.600 1.00 90.31 196 LEU A N 1
ATOM 1492 C CA . LEU A 1 196 ? -22.860 16.491 16.575 1.00 90.31 196 LEU A CA 1
ATOM 1493 C C . LEU A 1 196 ? -22.779 17.098 15.168 1.00 90.31 196 LEU A C 1
ATOM 1495 O O . LEU A 1 196 ? -22.145 16.530 14.277 1.00 90.31 196 LEU A O 1
ATOM 1499 N N . GLN A 1 197 ? -23.400 18.260 14.964 1.00 93.56 197 GLN A N 1
ATOM 1500 C CA . GLN A 1 197 ? -23.336 18.987 13.701 1.00 93.56 197 GLN A CA 1
ATOM 1501 C C . GLN A 1 197 ? -21.906 19.441 13.379 1.00 93.56 197 GLN A C 1
ATOM 1503 O O . GLN A 1 197 ? -21.480 19.318 12.226 1.00 93.56 197 GLN A O 1
ATOM 1508 N N . ASP A 1 198 ? -21.156 19.900 14.378 1.00 93.00 198 ASP A N 1
ATOM 1509 C CA . ASP A 1 198 ? -19.748 20.274 14.244 1.00 93.00 198 ASP A CA 1
ATOM 1510 C C . ASP A 1 198 ? -18.887 19.062 13.869 1.00 93.00 198 ASP A C 1
ATOM 1512 O O . ASP A 1 198 ? -18.123 19.130 12.906 1.00 93.00 198 ASP A O 1
ATOM 1516 N N . ALA A 1 199 ? -19.074 17.917 14.537 1.00 90.25 199 ALA A N 1
ATOM 1517 C CA . ALA A 1 199 ? -18.358 16.679 14.220 1.00 90.25 199 ALA A CA 1
ATOM 1518 C C . ALA A 1 199 ? -18.635 16.199 12.784 1.00 90.25 199 ALA A C 1
ATOM 1520 O O . ALA A 1 199 ? -17.714 15.858 12.043 1.00 90.25 199 ALA A O 1
ATOM 1521 N N . VAL A 1 200 ? -19.898 16.230 12.346 1.00 93.25 200 VAL A N 1
ATOM 1522 C CA . VAL A 1 200 ? -20.275 15.883 10.965 1.00 93.25 200 VAL A CA 1
ATOM 1523 C C . VAL A 1 200 ? -19.679 16.867 9.955 1.00 93.25 200 VAL A C 1
ATOM 1525 O O . VAL A 1 200 ? -19.310 16.467 8.849 1.00 93.25 200 VAL A O 1
ATOM 1528 N N . SER A 1 201 ? -19.600 18.151 10.301 1.00 94.12 201 SER A N 1
ATOM 1529 C CA . SER A 1 201 ? -19.043 19.182 9.421 1.00 94.12 201 SER A CA 1
ATOM 1530 C C . SER A 1 201 ? -17.524 19.058 9.301 1.00 94.12 201 SER A C 1
ATOM 1532 O O . SER A 1 201 ? -17.013 19.113 8.184 1.00 94.12 201 SER A O 1
ATOM 1534 N N . SER A 1 202 ? -16.828 18.790 10.409 1.00 91.88 202 SER A N 1
ATOM 1535 C CA . SER A 1 202 ? -15.391 18.487 10.434 1.00 91.88 202 SER A CA 1
ATOM 1536 C C . SER A 1 202 ? -15.075 17.246 9.601 1.00 91.88 202 SER A C 1
ATOM 1538 O O . SER A 1 202 ? -14.312 17.326 8.648 1.00 91.88 202 SER A O 1
ATOM 1540 N N . ALA A 1 203 ? -15.775 16.135 9.844 1.00 90.94 203 ALA A N 1
ATOM 1541 C CA . ALA A 1 203 ? -15.608 14.897 9.083 1.00 90.94 203 ALA A CA 1
ATOM 1542 C C . ALA A 1 203 ? -15.808 15.093 7.566 1.00 90.94 203 ALA A C 1
ATOM 1544 O O . ALA A 1 203 ? -15.141 14.465 6.741 1.00 90.94 203 ALA A O 1
ATOM 1545 N N . LYS A 1 204 ? -16.737 15.971 7.164 1.00 93.00 204 LYS A N 1
ATOM 1546 C CA . LYS A 1 204 ? -16.926 16.333 5.750 1.00 93.00 204 LYS A CA 1
ATOM 1547 C C . LYS A 1 204 ? -15.761 17.152 5.199 1.00 93.00 204 LYS A C 1
ATOM 1549 O O . LYS A 1 204 ? -15.414 16.943 4.037 1.00 93.00 204 LYS A O 1
ATOM 1554 N N . ALA A 1 205 ? -15.209 18.072 5.988 1.00 94.44 205 ALA A N 1
ATOM 1555 C CA . ALA A 1 205 ? -14.048 18.865 5.603 1.00 94.44 205 ALA A CA 1
ATOM 1556 C C . ALA A 1 205 ? -12.820 17.967 5.397 1.00 94.44 205 ALA A C 1
ATOM 1558 O O . ALA A 1 205 ? -12.228 18.021 4.323 1.00 94.44 205 ALA A O 1
ATOM 1559 N N . ASP A 1 206 ? -12.547 17.051 6.327 1.00 88.62 206 ASP A N 1
ATOM 1560 C CA . ASP A 1 206 ? -11.410 16.121 6.254 1.00 88.62 206 ASP A CA 1
ATOM 1561 C C . ASP A 1 206 ? -11.498 15.220 5.009 1.00 88.62 206 ASP A C 1
ATOM 1563 O O . ASP A 1 206 ? -10.539 15.059 4.253 1.00 88.62 206 ASP A O 1
ATOM 1567 N N . ILE A 1 207 ? -12.691 14.684 4.712 1.00 87.31 207 ILE A N 1
ATOM 1568 C CA . ILE A 1 207 ? -12.921 13.908 3.481 1.00 87.31 207 ILE A CA 1
ATOM 1569 C C . ILE A 1 207 ? -12.718 14.775 2.229 1.00 87.31 207 ILE A C 1
ATOM 1571 O O . ILE A 1 207 ? -12.253 14.274 1.201 1.00 87.31 207 ILE A O 1
ATOM 1575 N N . ALA A 1 208 ? -13.135 16.042 2.260 1.00 92.88 208 ALA A N 1
ATOM 1576 C CA . ALA A 1 208 ? -12.982 16.946 1.124 1.00 92.88 208 ALA A CA 1
ATOM 1577 C C . ALA A 1 208 ? -11.508 17.292 0.879 1.00 92.88 208 ALA A C 1
ATOM 1579 O O . ALA A 1 208 ? -11.076 17.270 -0.273 1.00 92.88 208 ALA A O 1
ATOM 1580 N N . GLU A 1 209 ? -10.745 17.535 1.942 1.00 91.75 209 GLU A N 1
ATOM 1581 C CA . GLU A 1 209 ? -9.305 17.774 1.894 1.00 91.75 209 GLU A CA 1
ATOM 1582 C C . GLU A 1 209 ? -8.558 16.547 1.365 1.00 91.75 209 GLU A C 1
ATOM 1584 O O . GLU A 1 209 ? -7.843 16.657 0.369 1.00 91.75 209 GLU A O 1
ATOM 1589 N N . ALA A 1 210 ? -8.823 15.356 1.911 1.00 87.00 210 ALA A N 1
ATOM 1590 C CA . ALA A 1 210 ? -8.218 14.112 1.434 1.00 87.00 210 ALA A CA 1
ATOM 1591 C C . ALA A 1 210 ? -8.520 13.850 -0.052 1.00 87.00 210 ALA A C 1
ATOM 1593 O O . ALA A 1 210 ? -7.658 13.412 -0.812 1.00 87.00 210 ALA A O 1
ATOM 1594 N N . LYS A 1 211 ? -9.742 14.156 -0.510 1.00 91.38 211 LYS A N 1
ATOM 1595 C CA . LYS A 1 211 ? -10.095 14.066 -1.937 1.00 91.38 211 LYS A CA 1
ATOM 1596 C C . LYS A 1 211 ? -9.382 15.104 -2.794 1.00 91.38 211 LYS A C 1
ATOM 1598 O O . LYS A 1 211 ? -9.089 14.810 -3.951 1.00 91.38 211 LYS A O 1
ATOM 1603 N N . ALA A 1 212 ? -9.175 16.314 -2.281 1.00 92.75 212 ALA A N 1
ATOM 1604 C CA . ALA A 1 212 ? -8.465 17.365 -2.997 1.00 92.75 212 ALA A CA 1
ATOM 1605 C C . ALA A 1 212 ? -6.981 17.008 -3.153 1.00 92.75 212 ALA A C 1
ATOM 1607 O O . ALA A 1 212 ? -6.477 17.089 -4.271 1.00 92.75 212 ALA A O 1
ATOM 1608 N N . ALA A 1 213 ? -6.343 16.526 -2.082 1.00 87.25 213 ALA A N 1
ATOM 1609 C CA . ALA A 1 213 ? -4.976 16.009 -2.097 1.00 87.25 213 ALA A CA 1
ATOM 1610 C C . ALA A 1 213 ? -4.838 14.846 -3.088 1.00 87.25 213 ALA A C 1
ATOM 1612 O O . ALA A 1 213 ? -4.130 14.970 -4.080 1.00 87.25 213 ALA A O 1
ATOM 1613 N N . ALA A 1 214 ? -5.665 13.803 -2.954 1.00 86.69 214 ALA A N 1
ATOM 1614 C CA . ALA A 1 214 ? -5.630 12.664 -3.872 1.00 86.69 214 ALA A CA 1
ATOM 1615 C C . ALA A 1 214 ? -5.883 13.059 -5.338 1.00 86.69 214 ALA A C 1
ATOM 1617 O O . ALA A 1 214 ? -5.388 12.417 -6.261 1.00 86.69 214 ALA A O 1
ATOM 1618 N N . LYS A 1 215 ? -6.675 14.108 -5.594 1.00 92.50 215 LYS A N 1
ATOM 1619 C CA . LYS A 1 215 ? -6.873 14.627 -6.952 1.00 92.50 215 LYS A CA 1
ATOM 1620 C C . LYS A 1 215 ? -5.613 15.311 -7.491 1.00 92.50 215 LYS A C 1
ATOM 1622 O O . LYS A 1 215 ? -5.376 15.200 -8.694 1.00 92.50 215 LYS A O 1
ATOM 1627 N N . ALA A 1 216 ? -4.868 16.021 -6.646 1.00 92.56 216 ALA A N 1
ATOM 1628 C CA . ALA A 1 216 ? -3.594 16.629 -7.011 1.00 92.56 216 ALA A CA 1
ATOM 1629 C C . ALA A 1 216 ? -2.554 15.546 -7.333 1.00 92.56 216 ALA A C 1
ATOM 1631 O O . ALA A 1 216 ? -2.026 15.557 -8.441 1.00 92.56 216 ALA A O 1
ATOM 1632 N N . ASP A 1 217 ? -2.400 14.539 -6.470 1.00 84.50 217 ASP A N 1
ATOM 1633 C CA . ASP A 1 217 ? -1.449 13.432 -6.673 1.00 84.50 217 ASP A CA 1
ATOM 1634 C C . ASP A 1 217 ? -1.756 12.652 -7.963 1.00 84.50 217 ASP A C 1
ATOM 1636 O O . ASP A 1 217 ? -0.885 12.347 -8.773 1.00 84.50 217 ASP A O 1
ATOM 1640 N N . VAL A 1 218 ? -3.041 12.387 -8.231 1.00 87.75 218 VAL A N 1
ATOM 1641 C CA . VAL A 1 218 ? -3.477 11.739 -9.482 1.00 87.75 218 VAL A CA 1
ATOM 1642 C C . VAL A 1 218 ? -3.196 12.617 -10.709 1.00 87.75 218 VAL A C 1
ATOM 1644 O O . VAL A 1 218 ? -3.041 12.087 -11.812 1.00 87.75 218 VAL A O 1
ATOM 1647 N N . ALA A 1 219 ? -3.212 13.944 -10.570 1.00 92.00 219 ALA A N 1
ATOM 1648 C CA . ALA A 1 219 ? -2.885 14.851 -11.666 1.00 92.00 219 ALA A CA 1
ATOM 1649 C C . ALA A 1 219 ? -1.375 14.868 -11.940 1.00 92.00 219 ALA A C 1
ATOM 1651 O O . ALA A 1 219 ? -0.997 14.800 -13.107 1.00 92.00 219 ALA A O 1
ATOM 1652 N N . GLU A 1 220 ? -0.552 14.879 -10.892 1.00 89.12 220 GLU A N 1
ATOM 1653 C CA . GLU A 1 220 ? 0.911 14.785 -10.969 1.00 89.12 220 GLU A CA 1
ATOM 1654 C C . GLU A 1 220 ? 1.348 13.461 -11.609 1.00 89.12 220 GLU A C 1
ATOM 1656 O O . GLU A 1 220 ? 1.954 13.473 -12.674 1.00 89.12 220 GLU A O 1
ATOM 1661 N N . ALA A 1 221 ? 0.860 12.319 -11.114 1.00 85.44 221 ALA A N 1
ATOM 1662 C CA . ALA A 1 221 ? 1.175 11.007 -11.692 1.00 85.44 221 ALA A CA 1
ATOM 1663 C C . ALA A 1 221 ? 0.773 10.874 -13.179 1.00 85.44 221 ALA A C 1
ATOM 1665 O O . ALA A 1 221 ? 1.377 10.134 -13.959 1.00 85.44 221 ALA A O 1
ATOM 1666 N N . LYS A 1 222 ? -0.284 11.580 -13.607 1.00 89.88 222 LYS A N 1
ATOM 1667 C CA . LYS A 1 222 ? -0.675 11.641 -15.025 1.00 89.88 222 LYS A CA 1
ATOM 1668 C C . LYS A 1 222 ? 0.234 12.542 -15.848 1.00 89.88 222 LYS A C 1
ATOM 1670 O O . LYS A 1 222 ? 0.413 12.252 -17.030 1.00 89.88 222 LYS A O 1
ATOM 1675 N N . HIS A 1 223 ? 0.720 13.629 -15.258 1.00 94.19 223 HIS A N 1
ATOM 1676 C CA . HIS A 1 223 ? 1.676 14.530 -15.883 1.00 94.19 223 HIS A CA 1
ATOM 1677 C C . HIS A 1 223 ? 2.997 13.797 -16.122 1.00 94.19 223 HIS A C 1
ATOM 1679 O O . HIS A 1 223 ? 3.436 13.722 -17.264 1.00 94.19 223 HIS A O 1
ATOM 1685 N N . ASP A 1 224 ? 3.528 13.117 -15.107 1.00 86.19 224 ASP A N 1
ATOM 1686 C CA . ASP A 1 224 ? 4.773 12.347 -15.210 1.00 86.19 224 ASP A CA 1
ATOM 1687 C C . ASP A 1 224 ? 4.682 11.246 -16.273 1.00 86.19 224 ASP A C 1
ATOM 1689 O O . ASP A 1 224 ? 5.586 11.058 -17.087 1.00 86.19 224 ASP A O 1
ATOM 1693 N N . LEU A 1 225 ? 3.540 10.552 -16.347 1.00 88.62 225 LEU A N 1
ATOM 1694 C CA . LEU A 1 225 ? 3.291 9.574 -17.407 1.00 88.62 225 LEU A CA 1
ATOM 1695 C C . LEU A 1 225 ? 3.229 10.218 -18.803 1.00 88.62 225 LEU A C 1
ATOM 1697 O O . LEU A 1 225 ? 3.573 9.571 -19.796 1.00 88.62 225 LEU A O 1
ATOM 1701 N N . ALA A 1 226 ? 2.725 11.448 -18.914 1.00 94.06 226 ALA A N 1
ATOM 1702 C CA . ALA A 1 226 ? 2.695 12.170 -20.180 1.00 94.06 226 ALA A CA 1
ATOM 1703 C C . ALA A 1 226 ? 4.105 12.605 -20.599 1.00 94.06 226 ALA A C 1
ATOM 1705 O O . ALA A 1 226 ? 4.459 12.416 -21.763 1.00 94.06 226 ALA A O 1
ATOM 1706 N N . ASP A 1 227 ? 4.911 13.089 -19.655 1.00 89.62 227 ASP A N 1
ATOM 1707 C CA . ASP A 1 227 ? 6.303 13.476 -19.879 1.00 89.62 227 ASP A CA 1
ATOM 1708 C C . ASP A 1 227 ? 7.157 12.271 -20.286 1.00 89.62 227 ASP A C 1
ATOM 1710 O O . ASP A 1 227 ? 7.858 12.334 -21.294 1.00 89.62 227 ASP A O 1
ATOM 1714 N N . ALA A 1 228 ? 7.015 11.132 -19.599 1.00 89.06 228 ALA A N 1
ATOM 1715 C CA . ALA A 1 228 ? 7.701 9.890 -19.960 1.00 89.06 228 ALA A CA 1
ATOM 1716 C C . ALA A 1 228 ? 7.352 9.430 -21.385 1.00 89.06 228 ALA A C 1
ATOM 1718 O O . ALA A 1 228 ? 8.222 9.038 -22.159 1.00 89.06 228 ALA A O 1
ATOM 1719 N N . LYS A 1 229 ? 6.077 9.533 -21.781 1.00 93.62 229 LYS A N 1
ATOM 1720 C CA . LYS A 1 229 ? 5.652 9.228 -23.157 1.00 93.62 229 LYS A CA 1
ATOM 1721 C C . LYS A 1 229 ? 6.203 10.214 -24.181 1.00 93.62 229 LYS A C 1
ATOM 1723 O O . LYS A 1 229 ? 6.486 9.810 -25.306 1.00 93.62 229 LYS A O 1
ATOM 1728 N N . ALA A 1 230 ? 6.294 11.494 -23.829 1.00 95.44 230 ALA A N 1
ATOM 1729 C CA . ALA A 1 230 ? 6.853 12.511 -24.707 1.00 95.44 230 ALA A CA 1
ATOM 1730 C C . ALA A 1 230 ? 8.358 12.290 -24.917 1.00 95.44 230 ALA A C 1
ATOM 1732 O O . ALA A 1 230 ? 8.809 12.350 -26.059 1.00 95.44 230 ALA A O 1
ATOM 1733 N N . ALA A 1 231 ? 9.093 11.963 -23.850 1.00 91.56 231 ALA A N 1
ATOM 1734 C CA . ALA A 1 231 ? 10.509 11.605 -23.902 1.00 91.56 231 ALA A CA 1
ATOM 1735 C C . ALA A 1 231 ? 10.739 10.358 -24.768 1.00 91.56 231 ALA A C 1
ATOM 1737 O O . ALA A 1 231 ? 11.428 10.443 -25.778 1.00 91.56 231 ALA A O 1
ATOM 1738 N N . ALA A 1 232 ? 10.032 9.259 -24.482 1.00 91.62 232 ALA A N 1
ATOM 1739 C CA . ALA A 1 232 ? 10.104 8.026 -25.268 1.00 91.62 232 ALA A CA 1
ATOM 1740 C C . ALA A 1 232 ? 9.812 8.254 -26.761 1.00 91.62 232 ALA A C 1
ATOM 1742 O O . ALA A 1 232 ? 10.466 7.689 -27.635 1.00 91.62 232 ALA A O 1
ATOM 1743 N N . LYS A 1 233 ? 8.836 9.115 -27.082 1.00 94.94 233 LYS A N 1
ATOM 1744 C CA . LYS A 1 233 ? 8.544 9.484 -28.471 1.00 94.94 233 LYS A CA 1
ATOM 1745 C C . LYS A 1 233 ? 9.708 10.243 -29.120 1.00 94.94 233 LYS A C 1
ATOM 1747 O O . LYS A 1 233 ? 10.009 9.973 -30.279 1.00 94.94 233 LYS A O 1
ATOM 1752 N N . ALA A 1 234 ? 10.315 11.191 -28.408 1.00 94.31 234 ALA A N 1
ATOM 1753 C CA . ALA A 1 234 ? 11.449 11.960 -28.912 1.00 94.31 234 ALA A CA 1
ATOM 1754 C C . ALA A 1 234 ? 12.681 11.070 -29.142 1.00 94.31 234 ALA A C 1
ATOM 1756 O O . ALA A 1 234 ? 13.342 11.210 -30.167 1.00 94.31 234 ALA A O 1
ATOM 1757 N N . ASP A 1 235 ? 12.938 10.115 -28.248 1.00 90.94 235 ASP A N 1
ATOM 1758 C CA . ASP A 1 235 ? 14.041 9.160 -28.387 1.00 90.94 235 ASP A CA 1
ATOM 1759 C C . ASP A 1 235 ? 13.851 8.254 -29.608 1.00 90.94 235 ASP A C 1
ATOM 1761 O O . ASP A 1 235 ? 14.784 8.060 -30.387 1.00 90.94 235 ASP A O 1
ATOM 1765 N N . ILE A 1 236 ? 12.623 7.777 -29.847 1.00 90.19 236 ILE A N 1
ATOM 1766 C CA . ILE A 1 236 ? 12.289 7.020 -31.062 1.00 90.19 236 ILE A CA 1
ATOM 1767 C C . ILE A 1 236 ? 12.481 7.879 -32.319 1.00 90.19 236 ILE A C 1
ATOM 1769 O O . ILE A 1 236 ? 13.019 7.391 -33.307 1.00 90.19 236 ILE A O 1
ATOM 1773 N N . GLU A 1 237 ? 12.044 9.142 -32.312 1.00 94.25 237 GLU A N 1
ATOM 1774 C CA . GLU A 1 237 ? 12.188 10.041 -33.466 1.00 94.25 237 GLU A CA 1
ATOM 1775 C C . GLU A 1 237 ? 13.663 10.336 -33.782 1.00 94.25 237 GLU A C 1
ATOM 1777 O O . GLU A 1 237 ? 14.051 10.319 -34.951 1.00 94.25 237 GLU A O 1
ATOM 1782 N N . ASN A 1 238 ? 14.493 10.530 -32.752 1.00 91.50 238 ASN A N 1
ATOM 1783 C CA . ASN A 1 238 ? 15.939 10.681 -32.907 1.00 91.50 238 ASN A CA 1
ATOM 1784 C C . ASN A 1 238 ? 16.579 9.400 -33.459 1.00 91.50 238 ASN A C 1
ATOM 1786 O O . ASN A 1 238 ? 17.309 9.474 -34.443 1.00 91.50 238 ASN A O 1
ATOM 1790 N N . ALA A 1 239 ? 16.237 8.228 -32.912 1.00 89.75 239 ALA A N 1
ATOM 1791 C CA . ALA A 1 239 ? 16.736 6.946 -33.411 1.00 89.75 239 ALA A CA 1
ATOM 1792 C C . ALA A 1 239 ? 16.321 6.689 -34.873 1.00 89.75 239 ALA A C 1
ATOM 1794 O O . ALA A 1 239 ? 17.109 6.184 -35.669 1.00 89.75 239 ALA A O 1
ATOM 1795 N N . GLU A 1 240 ? 15.099 7.069 -35.267 1.00 91.69 240 GLU A N 1
ATOM 1796 C CA . GLU A 1 240 ? 14.662 6.992 -36.667 1.00 91.69 240 GLU A CA 1
ATOM 1797 C C . GLU A 1 240 ? 15.432 7.960 -37.574 1.00 91.69 240 GLU A C 1
ATOM 1799 O O . GLU A 1 240 ? 15.700 7.629 -38.732 1.00 91.69 240 GLU A O 1
ATOM 1804 N N . ALA A 1 241 ? 15.764 9.157 -37.087 1.00 92.38 241 ALA A N 1
ATOM 1805 C CA . ALA A 1 241 ? 16.550 10.131 -37.837 1.00 92.38 241 ALA A CA 1
ATOM 1806 C C . ALA A 1 241 ? 17.996 9.658 -38.042 1.00 92.38 241 ALA A C 1
ATOM 1808 O O . ALA A 1 241 ? 18.511 9.785 -39.155 1.00 92.38 241 ALA A O 1
ATOM 1809 N N . ASP A 1 242 ? 18.607 9.072 -37.012 1.00 87.31 242 ASP A N 1
ATOM 1810 C CA . ASP A 1 242 ? 19.955 8.505 -37.072 1.00 87.31 242 ASP A CA 1
ATOM 1811 C C . ASP A 1 242 ? 19.993 7.297 -38.021 1.00 87.31 242 ASP A C 1
ATOM 1813 O O . ASP A 1 242 ? 20.751 7.305 -38.990 1.00 87.31 242 ASP A O 1
ATOM 1817 N N . ALA A 1 243 ? 19.055 6.351 -37.884 1.00 86.69 243 ALA A N 1
ATOM 1818 C CA . ALA A 1 243 ? 18.953 5.200 -38.787 1.00 86.69 243 ALA A CA 1
ATOM 1819 C C . ALA A 1 243 ? 18.749 5.601 -40.263 1.00 86.69 243 ALA A C 1
ATOM 1821 O O . ALA A 1 243 ? 19.237 4.936 -41.175 1.00 86.69 243 ALA A O 1
ATOM 1822 N N . ARG A 1 244 ? 18.032 6.704 -40.534 1.00 88.88 244 ARG A N 1
ATOM 1823 C CA . ARG A 1 244 ? 17.889 7.248 -41.899 1.00 88.88 244 ARG A CA 1
ATOM 1824 C C . ARG A 1 244 ? 19.158 7.910 -42.416 1.00 88.88 244 ARG A C 1
ATOM 1826 O O . ARG A 1 244 ? 19.356 7.943 -43.626 1.00 88.88 244 ARG A O 1
ATOM 1833 N N . ARG A 1 245 ? 19.956 8.505 -41.531 1.00 87.06 245 ARG A N 1
ATOM 1834 C CA . ARG A 1 245 ? 21.202 9.181 -41.892 1.00 87.06 245 ARG A CA 1
ATOM 1835 C C . ARG A 1 245 ? 22.292 8.176 -42.245 1.00 87.06 245 ARG A C 1
ATOM 1837 O O . ARG A 1 245 ? 23.037 8.428 -43.188 1.00 87.06 245 ARG A O 1
ATOM 1844 N N . ASP A 1 246 ? 22.322 7.065 -41.520 1.00 81.00 246 ASP A N 1
ATOM 1845 C CA . ASP A 1 246 ? 23.287 5.984 -41.712 1.00 81.00 246 ASP A CA 1
ATOM 1846 C C . ASP A 1 246 ? 22.905 5.052 -42.868 1.00 81.00 246 ASP A C 1
ATOM 1848 O O . ASP A 1 246 ? 23.755 4.352 -43.395 1.00 81.00 246 ASP A O 1
ATOM 1852 N N . ALA A 1 247 ? 21.649 5.080 -43.325 1.00 78.38 247 ALA A N 1
ATOM 1853 C CA . ALA A 1 247 ? 21.212 4.409 -44.546 1.00 78.38 247 ALA A CA 1
ATOM 1854 C C . ALA A 1 247 ? 21.438 5.297 -45.788 1.00 78.38 247 ALA A C 1
ATOM 1856 O O . ALA A 1 247 ? 20.487 5.802 -46.392 1.00 78.38 247 ALA A O 1
ATOM 1857 N N . SER A 1 248 ? 22.690 5.501 -46.192 1.00 77.50 248 SER A N 1
ATOM 1858 C CA . SER A 1 248 ? 23.030 6.127 -47.472 1.00 77.50 248 SER A CA 1
ATOM 1859 C C . SER A 1 248 ? 22.741 5.190 -48.665 1.00 77.50 248 SER A C 1
ATOM 1861 O O . SER A 1 248 ? 22.564 3.973 -48.531 1.00 77.50 248 SER A O 1
ATOM 1863 N N . GLU A 1 249 ? 22.633 5.757 -49.875 1.00 66.88 249 GLU A N 1
ATOM 1864 C CA . GLU A 1 249 ? 22.282 4.995 -51.088 1.00 66.88 249 GLU A CA 1
ATOM 1865 C C . GLU A 1 249 ? 23.330 3.931 -51.473 1.00 66.88 249 GLU A C 1
ATOM 1867 O O . GLU A 1 249 ? 22.973 2.971 -52.157 1.00 66.88 249 GLU A O 1
ATOM 1872 N N . ASP A 1 250 ? 24.573 4.060 -50.995 1.00 75.31 250 ASP A N 1
ATOM 1873 C CA . ASP A 1 250 ? 25.703 3.173 -51.325 1.00 75.31 250 ASP A CA 1
ATOM 1874 C C . ASP A 1 250 ? 25.943 2.067 -50.271 1.00 75.31 250 ASP A C 1
ATOM 1876 O O . ASP A 1 250 ? 26.819 1.220 -50.444 1.00 75.31 250 ASP A O 1
ATOM 1880 N N . ASP A 1 251 ? 25.146 2.036 -49.193 1.00 71.38 251 ASP A N 1
ATOM 1881 C CA . ASP A 1 251 ? 25.353 1.095 -48.086 1.00 71.38 251 ASP A CA 1
ATOM 1882 C C . ASP A 1 251 ? 24.852 -0.317 -48.385 1.00 71.38 251 ASP A C 1
ATOM 1884 O O . ASP A 1 251 ? 23.811 -0.535 -49.037 1.00 71.38 251 ASP A O 1
ATOM 1888 N N . THR A 1 252 ? 25.595 -1.290 -47.853 1.00 79.50 252 THR A N 1
ATOM 1889 C CA . THR A 1 252 ? 25.344 -2.712 -48.063 1.00 79.50 252 THR A CA 1
ATOM 1890 C C . THR A 1 252 ? 24.062 -3.156 -47.355 1.00 79.50 252 THR A C 1
ATOM 1892 O O . THR A 1 252 ? 23.504 -2.478 -46.491 1.00 79.50 252 THR A O 1
ATOM 1895 N N . SER A 1 253 ? 23.543 -4.328 -47.728 1.00 82.94 253 SER A N 1
ATOM 1896 C CA . SER A 1 253 ? 22.382 -4.910 -47.043 1.00 82.94 253 SER A CA 1
ATOM 1897 C C . SER A 1 253 ? 22.637 -5.211 -45.562 1.00 82.94 253 SER A C 1
ATOM 1899 O O . SER A 1 253 ? 21.674 -5.402 -44.826 1.00 82.94 253 SER A O 1
ATOM 1901 N N . GLU A 1 254 ? 23.904 -5.298 -45.150 1.00 84.19 254 GLU A N 1
ATOM 1902 C CA . GLU A 1 254 ? 24.313 -5.589 -43.775 1.00 84.19 254 GLU A CA 1
ATOM 1903 C C . GLU A 1 254 ? 24.179 -4.337 -42.895 1.00 84.19 254 GLU A C 1
ATOM 1905 O O . GLU A 1 254 ? 23.480 -4.391 -41.887 1.00 84.19 254 GLU A O 1
ATOM 1910 N N . ASP A 1 255 ? 24.671 -3.183 -43.360 1.00 83.44 255 ASP A N 1
ATOM 1911 C CA . ASP A 1 255 ? 24.570 -1.896 -42.647 1.00 83.44 255 ASP A CA 1
ATOM 1912 C C . ASP A 1 255 ? 23.102 -1.475 -42.429 1.00 83.44 255 ASP A C 1
ATOM 1914 O O . ASP A 1 255 ? 22.693 -1.031 -41.356 1.00 83.44 255 ASP A O 1
ATOM 1918 N N . LYS A 1 256 ? 22.250 -1.707 -43.439 1.00 83.31 256 LYS A N 1
ATOM 1919 C CA . LYS A 1 256 ? 20.799 -1.457 -43.344 1.00 83.31 256 LYS A CA 1
ATOM 1920 C C . LYS A 1 256 ? 20.098 -2.389 -42.354 1.00 83.31 256 LYS A C 1
ATOM 1922 O O . LYS A 1 256 ? 19.071 -2.008 -41.791 1.00 83.31 256 LYS A O 1
ATOM 1927 N N . ALA A 1 257 ? 20.601 -3.610 -42.175 1.00 86.81 257 ALA A N 1
ATOM 1928 C CA . ALA A 1 257 ? 20.052 -4.556 -41.209 1.00 86.81 257 ALA A CA 1
ATOM 1929 C C . ALA A 1 257 ? 20.462 -4.191 -39.774 1.00 86.81 257 ALA A C 1
ATOM 1931 O O . ALA A 1 257 ? 19.628 -4.300 -38.877 1.00 86.81 257 ALA A O 1
ATOM 1932 N N . GLU A 1 258 ? 21.693 -3.715 -39.574 1.00 86.69 258 GLU A N 1
ATOM 1933 C CA . GLU A 1 258 ? 22.193 -3.233 -38.280 1.00 86.69 258 GLU A CA 1
ATOM 1934 C C . GLU A 1 258 ? 21.426 -1.987 -37.814 1.00 86.69 258 GLU A C 1
ATOM 1936 O O . GLU A 1 258 ? 20.818 -2.012 -36.746 1.00 86.69 258 GLU A O 1
ATOM 1941 N N . ALA A 1 259 ? 21.288 -0.965 -38.668 1.00 85.62 259 ALA A N 1
ATOM 1942 C CA . ALA A 1 259 ? 20.509 0.236 -38.343 1.00 85.62 259 ALA A CA 1
ATOM 1943 C C . ALA A 1 259 ? 19.028 -0.069 -38.028 1.00 85.62 259 ALA A C 1
ATOM 1945 O O . ALA A 1 259 ? 18.393 0.590 -37.199 1.00 85.62 259 ALA A O 1
ATOM 1946 N N . ALA A 1 260 ? 18.449 -1.085 -38.678 1.00 86.88 260 ALA A N 1
ATOM 1947 C CA . ALA A 1 260 ? 17.092 -1.539 -38.381 1.00 86.88 260 ALA A CA 1
ATOM 1948 C C . ALA A 1 260 ? 16.994 -2.276 -37.032 1.00 86.88 260 ALA A C 1
ATOM 1950 O O . ALA A 1 260 ? 15.962 -2.162 -36.363 1.00 86.88 260 ALA A O 1
ATOM 1951 N N . ALA A 1 261 ? 18.033 -3.020 -36.641 1.00 90.94 261 ALA A N 1
ATOM 1952 C CA . ALA A 1 261 ? 18.109 -3.686 -35.344 1.00 90.94 261 ALA A CA 1
ATOM 1953 C C . ALA A 1 261 ? 18.242 -2.663 -34.206 1.00 90.94 261 ALA A C 1
ATOM 1955 O O . ALA A 1 261 ? 17.445 -2.707 -33.270 1.00 90.94 261 ALA A O 1
ATOM 1956 N N . ASP A 1 262 ? 19.129 -1.676 -34.345 1.00 88.50 262 ASP A N 1
ATOM 1957 C CA . ASP A 1 262 ? 19.311 -0.606 -33.354 1.00 88.50 262 ASP A CA 1
ATOM 1958 C C . ASP A 1 262 ? 18.024 0.199 -33.138 1.00 88.50 262 ASP A C 1
ATOM 1960 O O . ASP A 1 262 ? 17.628 0.494 -32.007 1.00 88.50 262 ASP A O 1
ATOM 1964 N N . LEU A 1 263 ? 17.301 0.500 -34.222 1.00 87.19 263 LEU A N 1
ATOM 1965 C CA . LEU A 1 263 ? 16.004 1.163 -34.133 1.00 87.19 263 LEU A CA 1
ATOM 1966 C C . LEU A 1 263 ? 14.953 0.302 -33.410 1.00 87.19 263 LEU A C 1
ATOM 1968 O O . LEU A 1 263 ? 14.100 0.835 -32.691 1.00 87.19 263 LEU A O 1
ATOM 1972 N N . ALA A 1 264 ? 14.967 -1.016 -33.620 1.00 92.00 264 ALA A N 1
ATOM 1973 C CA . ALA A 1 264 ? 14.060 -1.931 -32.935 1.00 92.00 264 ALA A CA 1
ATOM 1974 C C . ALA A 1 264 ? 14.370 -2.001 -31.432 1.00 92.00 264 ALA A C 1
ATOM 1976 O O . ALA A 1 264 ? 13.442 -1.935 -30.619 1.00 92.00 264 ALA A O 1
ATOM 1977 N N . ASP A 1 265 ? 15.650 -2.046 -31.068 1.00 89.50 265 ASP A N 1
ATOM 1978 C CA . ASP A 1 265 ? 16.103 -2.047 -29.678 1.00 89.50 265 ASP A CA 1
ATOM 1979 C C . ASP A 1 265 ? 15.757 -0.726 -28.977 1.00 89.50 265 ASP A C 1
ATOM 1981 O O . ASP A 1 265 ? 15.194 -0.743 -27.879 1.00 89.50 265 ASP A O 1
ATOM 1985 N N . ALA A 1 266 ? 15.965 0.420 -29.636 1.00 88.75 266 ALA A N 1
ATOM 1986 C CA . ALA A 1 266 ? 15.570 1.732 -29.119 1.00 88.75 266 ALA A CA 1
ATOM 1987 C C . ALA A 1 266 ? 14.053 1.830 -28.879 1.00 88.75 266 ALA A C 1
ATOM 1989 O O . ALA A 1 266 ? 13.610 2.312 -27.834 1.00 88.75 266 ALA A O 1
ATOM 1990 N N . LYS A 1 267 ? 13.236 1.316 -29.810 1.00 91.12 267 LYS A N 1
ATOM 1991 C CA . LYS A 1 267 ? 11.774 1.247 -29.643 1.00 91.12 267 LYS A CA 1
ATOM 1992 C C . LYS A 1 267 ? 11.374 0.353 -28.473 1.00 91.12 267 LYS A C 1
ATOM 1994 O O . LYS A 1 267 ? 10.501 0.739 -27.698 1.00 91.12 267 LYS A O 1
ATOM 1999 N N . SER A 1 268 ? 12.010 -0.809 -28.329 1.00 92.25 268 SER A N 1
ATOM 2000 C CA . SER A 1 268 ? 11.735 -1.725 -27.220 1.00 92.25 268 SER A CA 1
ATOM 2001 C C . SER A 1 268 ? 12.123 -1.122 -25.867 1.00 92.25 268 SER A C 1
ATOM 2003 O O . SER A 1 268 ? 11.388 -1.302 -24.896 1.00 92.25 268 SER A O 1
ATOM 2005 N N . ALA A 1 269 ? 13.250 -0.410 -25.790 1.00 90.69 269 ALA A N 1
ATOM 2006 C CA . ALA A 1 269 ? 13.688 0.276 -24.576 1.00 90.69 269 ALA A CA 1
ATOM 2007 C C . ALA A 1 269 ? 12.706 1.392 -24.183 1.00 90.69 269 ALA A C 1
ATOM 2009 O O . ALA A 1 269 ? 12.206 1.412 -23.061 1.00 90.69 269 ALA A O 1
ATOM 2010 N N . ALA A 1 270 ? 12.331 2.242 -25.142 1.00 88.44 270 ALA A N 1
ATOM 2011 C CA . ALA A 1 270 ? 11.361 3.312 -24.931 1.00 88.44 270 ALA A CA 1
ATOM 2012 C C . ALA A 1 270 ? 9.977 2.782 -24.495 1.00 88.44 270 ALA A C 1
ATOM 2014 O O . ALA A 1 270 ? 9.302 3.385 -23.657 1.00 88.44 270 ALA A O 1
ATOM 2015 N N . GLU A 1 271 ? 9.535 1.639 -25.033 1.00 91.31 271 GLU A N 1
ATOM 2016 C CA . GLU A 1 271 ? 8.288 0.995 -24.605 1.00 91.31 271 GLU A CA 1
ATOM 2017 C C . GLU A 1 271 ? 8.375 0.452 -23.169 1.00 91.31 271 GLU A C 1
ATOM 2019 O O . GLU A 1 271 ? 7.410 0.586 -22.408 1.00 91.31 271 GLU A O 1
ATOM 2024 N N . ALA A 1 272 ? 9.526 -0.106 -22.775 1.00 92.38 272 ALA A N 1
ATOM 2025 C CA . ALA A 1 272 ? 9.770 -0.563 -21.410 1.00 92.38 272 ALA A CA 1
ATOM 2026 C C . ALA A 1 272 ? 9.730 0.601 -20.404 1.00 92.38 272 ALA A C 1
ATOM 2028 O O . ALA A 1 272 ? 9.016 0.509 -19.404 1.00 92.38 272 ALA A O 1
ATOM 2029 N N . ASP A 1 273 ? 10.371 1.730 -20.713 1.00 88.62 273 ASP A N 1
ATOM 2030 C CA . ASP A 1 273 ? 10.363 2.921 -19.853 1.00 88.62 273 ASP A CA 1
ATOM 2031 C C . ASP A 1 273 ? 8.943 3.478 -19.655 1.00 88.62 273 ASP A C 1
ATOM 2033 O O . ASP A 1 273 ? 8.525 3.816 -18.542 1.00 88.62 273 ASP A O 1
ATOM 2037 N N . VAL A 1 274 ? 8.138 3.515 -20.724 1.00 88.88 274 VAL A N 1
ATOM 2038 C CA . VAL A 1 274 ? 6.725 3.920 -20.635 1.00 88.88 274 VAL A CA 1
ATOM 2039 C C . VAL A 1 274 ? 5.903 2.920 -19.817 1.00 88.88 274 VAL A C 1
ATOM 2041 O O . VAL A 1 274 ? 4.971 3.323 -19.108 1.00 88.88 274 VAL A O 1
ATOM 2044 N N . ALA A 1 275 ? 6.200 1.622 -19.910 1.00 91.44 275 ALA A N 1
ATOM 2045 C CA . ALA A 1 275 ? 5.530 0.596 -19.117 1.00 91.44 275 ALA A CA 1
ATOM 2046 C C . ALA A 1 275 ? 5.841 0.749 -17.620 1.00 91.44 275 ALA A C 1
ATOM 2048 O O . ALA A 1 275 ? 4.910 0.703 -16.806 1.00 91.44 275 ALA A O 1
ATOM 2049 N N . ASP A 1 276 ? 7.098 1.016 -17.272 1.00 88.12 276 ASP A N 1
ATOM 2050 C CA . ASP A 1 276 ? 7.542 1.257 -15.899 1.00 88.12 276 ASP A CA 1
ATOM 2051 C C . ASP A 1 276 ? 6.933 2.544 -15.329 1.00 88.12 276 ASP A C 1
ATOM 2053 O O . ASP A 1 276 ? 6.326 2.515 -14.253 1.00 88.12 276 ASP A O 1
ATOM 2057 N N . ALA A 1 277 ? 6.950 3.647 -16.085 1.00 86.44 277 ALA A N 1
ATOM 2058 C CA . ALA A 1 277 ? 6.289 4.895 -15.694 1.00 86.44 277 ALA A CA 1
ATOM 2059 C C . ALA A 1 277 ? 4.776 4.704 -15.483 1.00 86.44 277 ALA A C 1
ATOM 2061 O O . ALA A 1 277 ? 4.176 5.238 -14.546 1.00 86.44 277 ALA A O 1
ATOM 2062 N N . ARG A 1 278 ? 4.127 3.887 -16.323 1.00 91.25 278 ARG A N 1
ATOM 2063 C CA . ARG A 1 278 ? 2.707 3.545 -16.160 1.00 91.25 278 ARG A CA 1
ATOM 2064 C C . ARG A 1 278 ? 2.459 2.704 -14.910 1.00 91.25 278 ARG A C 1
ATOM 2066 O O . ARG A 1 278 ? 1.409 2.866 -14.280 1.00 91.25 278 ARG A O 1
ATOM 2073 N N . ALA A 1 279 ? 3.360 1.781 -14.581 1.00 91.12 279 ALA A N 1
ATOM 2074 C CA . ALA A 1 279 ? 3.265 0.969 -13.376 1.00 91.12 279 ALA A CA 1
ATOM 2075 C C . ALA A 1 279 ? 3.414 1.834 -12.116 1.00 91.12 279 ALA A C 1
ATOM 2077 O O . ALA A 1 279 ? 2.582 1.704 -11.214 1.00 91.12 279 ALA A O 1
ATOM 2078 N N . ALA A 1 280 ? 4.381 2.758 -12.106 1.00 86.75 280 ALA A N 1
ATOM 2079 C CA . ALA A 1 280 ? 4.575 3.745 -11.044 1.00 86.75 280 ALA A CA 1
ATOM 2080 C C . ALA A 1 280 ? 3.324 4.615 -10.853 1.00 86.75 280 ALA A C 1
ATOM 2082 O O . ALA A 1 280 ? 2.685 4.546 -9.806 1.00 86.75 280 ALA A O 1
ATOM 2083 N N . ALA A 1 281 ? 2.844 5.269 -11.917 1.00 83.62 281 ALA A N 1
ATOM 2084 C CA . ALA A 1 281 ? 1.641 6.100 -11.848 1.00 83.62 281 ALA A CA 1
ATOM 2085 C C . ALA A 1 281 ? 0.405 5.322 -11.354 1.00 83.62 281 ALA A C 1
ATOM 2087 O O . ALA A 1 281 ? -0.465 5.857 -10.668 1.00 83.62 281 ALA A O 1
ATOM 2088 N N . LYS A 1 282 ? 0.287 4.030 -11.692 1.00 91.25 282 LYS A N 1
ATOM 2089 C CA . LYS A 1 282 ? -0.806 3.183 -11.192 1.00 91.25 282 LYS A CA 1
ATOM 2090 C C . LYS A 1 282 ? -0.681 2.907 -9.691 1.00 91.25 282 LYS A C 1
ATOM 2092 O O . LYS A 1 282 ? -1.722 2.823 -9.033 1.00 91.25 282 LYS A O 1
ATOM 2097 N N . ALA A 1 283 ? 0.536 2.729 -9.181 1.00 90.75 283 ALA A N 1
ATOM 2098 C CA . ALA A 1 283 ? 0.796 2.551 -7.757 1.00 90.75 283 ALA A CA 1
ATOM 2099 C C . ALA A 1 283 ? 0.436 3.825 -6.978 1.00 90.75 283 ALA A C 1
ATOM 2101 O O . ALA A 1 283 ? -0.369 3.738 -6.052 1.00 90.75 283 ALA A O 1
ATOM 2102 N N . ASP A 1 284 ? 0.878 4.994 -7.443 1.00 85.44 284 ASP A N 1
ATOM 2103 C CA . ASP A 1 284 ? 0.602 6.283 -6.789 1.00 85.44 284 ASP A CA 1
ATOM 2104 C C . ASP A 1 284 ? -0.904 6.583 -6.752 1.00 85.44 284 ASP A C 1
ATOM 2106 O O . ASP A 1 284 ? -1.479 6.937 -5.723 1.00 85.44 284 ASP A O 1
ATOM 2110 N N . ILE A 1 285 ? -1.610 6.324 -7.861 1.00 83.12 285 ILE A N 1
ATOM 2111 C CA . ILE A 1 285 ? -3.074 6.450 -7.915 1.00 83.12 285 ILE A CA 1
ATOM 2112 C C . ILE A 1 285 ? -3.762 5.483 -6.934 1.00 83.12 285 ILE A C 1
ATOM 2114 O O . ILE A 1 285 ? -4.853 5.782 -6.433 1.00 83.12 285 ILE A O 1
ATOM 2118 N N . ALA A 1 286 ? -3.198 4.296 -6.698 1.00 90.88 286 ALA A N 1
ATOM 2119 C CA . ALA A 1 286 ? -3.753 3.339 -5.745 1.00 90.88 286 ALA A CA 1
ATOM 2120 C C . ALA A 1 286 ? -3.534 3.795 -4.294 1.00 90.88 286 ALA A C 1
ATOM 2122 O O . ALA A 1 286 ? -4.471 3.707 -3.499 1.00 90.88 286 ALA A O 1
ATOM 2123 N N . GLU A 1 287 ? -2.358 4.336 -3.978 1.00 88.56 287 GLU A N 1
ATOM 2124 C CA . GLU A 1 287 ? -2.031 4.919 -2.672 1.00 88.56 287 GLU A CA 1
ATOM 2125 C C . GLU A 1 287 ? -2.919 6.131 -2.359 1.00 88.56 287 GLU A C 1
ATOM 2127 O O . GLU A 1 287 ? -3.611 6.148 -1.339 1.00 88.56 287 GLU A O 1
ATOM 2132 N N . ALA A 1 288 ? -3.053 7.071 -3.299 1.00 85.62 288 ALA A N 1
ATOM 2133 C CA . ALA A 1 288 ? -3.942 8.225 -3.163 1.00 85.62 288 ALA A CA 1
ATOM 2134 C C . ALA A 1 288 ? -5.404 7.812 -2.889 1.00 85.62 288 ALA A C 1
ATOM 2136 O O . ALA A 1 288 ? -6.113 8.413 -2.076 1.00 85.62 288 ALA A O 1
ATOM 2137 N N . LYS A 1 289 ? -5.882 6.735 -3.530 1.00 91.06 289 LYS A N 1
ATOM 2138 C CA . LYS A 1 289 ? -7.216 6.175 -3.248 1.00 91.06 289 LYS A CA 1
ATOM 2139 C C . LYS A 1 289 ? -7.305 5.554 -1.858 1.00 91.06 289 LYS A C 1
ATOM 2141 O O . LYS A 1 289 ? -8.353 5.693 -1.225 1.00 91.06 289 LYS A O 1
ATOM 2146 N N . ALA A 1 290 ? -6.255 4.877 -1.397 1.00 91.50 290 ALA A N 1
ATOM 2147 C CA . ALA A 1 290 ? -6.211 4.290 -0.064 1.00 91.50 290 ALA A CA 1
ATOM 2148 C C . ALA A 1 290 ? -6.344 5.377 1.016 1.00 91.50 290 ALA A C 1
ATOM 2150 O O . ALA A 1 290 ? -7.209 5.249 1.886 1.00 91.50 290 ALA A O 1
ATOM 2151 N N . HIS A 1 291 ? -5.632 6.499 0.880 1.00 86.38 291 HIS A N 1
ATOM 2152 C CA . HIS A 1 291 ? -5.759 7.642 1.792 1.00 86.38 291 HIS A CA 1
ATOM 2153 C C . HIS A 1 291 ? -7.187 8.194 1.870 1.00 86.38 291 HIS A C 1
ATOM 2155 O O . HIS A 1 291 ? -7.708 8.439 2.955 1.00 86.38 291 HIS A O 1
ATOM 2161 N N . VAL A 1 292 ? -7.887 8.312 0.736 1.00 90.38 292 VAL A N 1
ATOM 2162 C CA . VAL A 1 292 ? -9.300 8.737 0.741 1.00 90.38 292 VAL A CA 1
ATOM 2163 C C . VAL A 1 292 ? -10.192 7.726 1.469 1.00 90.38 292 VAL A C 1
ATOM 2165 O O . VAL A 1 292 ? -11.155 8.115 2.138 1.00 90.38 292 VAL A O 1
ATOM 2168 N N . THR A 1 293 ? -9.921 6.425 1.334 1.00 93.62 293 THR A N 1
ATOM 2169 C CA . THR A 1 293 ? -10.697 5.398 2.046 1.00 93.62 293 THR A CA 1
ATOM 2170 C C . THR A 1 293 ? -10.439 5.401 3.546 1.00 93.62 293 THR A C 1
ATOM 2172 O O . THR A 1 293 ? -11.394 5.250 4.309 1.00 93.62 293 THR A O 1
ATOM 2175 N N . GLU A 1 294 ? -9.194 5.627 3.959 1.00 91.19 294 GLU A N 1
ATOM 2176 C CA . GLU A 1 294 ? -8.797 5.755 5.359 1.00 91.19 294 GLU A CA 1
ATOM 2177 C C . GLU A 1 294 ? -9.436 6.992 5.992 1.00 91.19 294 GLU A C 1
ATOM 2179 O O . GLU A 1 294 ? -10.187 6.852 6.955 1.00 91.19 294 GLU A O 1
ATOM 2184 N N . ALA A 1 295 ? -9.309 8.164 5.361 1.00 89.94 295 ALA A N 1
ATOM 2185 C CA . ALA A 1 295 ? -9.955 9.396 5.819 1.00 89.94 295 ALA A CA 1
ATOM 2186 C C . ALA A 1 295 ? -11.479 9.232 5.960 1.00 89.94 295 ALA A C 1
ATOM 2188 O O . ALA A 1 295 ? -12.096 9.716 6.907 1.00 89.94 295 ALA A O 1
ATOM 2189 N N . LYS A 1 296 ? -12.121 8.490 5.046 1.00 93.62 296 LYS A N 1
ATOM 2190 C CA . LYS A 1 296 ? -13.553 8.172 5.153 1.00 93.62 296 LYS A CA 1
ATOM 2191 C C . LYS A 1 296 ? -13.861 7.251 6.339 1.00 93.62 296 LYS A C 1
ATOM 2193 O O . LYS A 1 296 ? -14.927 7.390 6.943 1.00 93.62 296 LYS A O 1
ATOM 2198 N N . ALA A 1 297 ? -12.993 6.287 6.634 1.00 94.50 297 ALA A N 1
ATOM 2199 C CA . ALA A 1 297 ? -13.153 5.399 7.779 1.00 94.50 297 ALA A CA 1
ATOM 2200 C C . ALA A 1 297 ? -12.992 6.173 9.093 1.00 94.50 297 ALA A C 1
ATOM 2202 O O . ALA A 1 297 ? -13.859 6.068 9.959 1.00 94.50 297 ALA A O 1
ATOM 2203 N N . GLU A 1 298 ? -11.964 7.014 9.203 1.00 91.81 298 GLU A N 1
ATOM 2204 C CA . GLU A 1 298 ? -11.736 7.889 10.356 1.00 91.81 298 GLU A CA 1
ATOM 2205 C C . GLU A 1 298 ? -12.905 8.850 10.579 1.00 91.81 298 GLU A C 1
ATOM 2207 O O . GLU A 1 298 ? -13.477 8.881 11.666 1.00 91.81 298 GLU A O 1
ATOM 2212 N N . ALA A 1 299 ? -13.354 9.545 9.533 1.00 91.62 299 ALA A N 1
ATOM 2213 C CA . ALA A 1 299 ? -14.532 10.408 9.582 1.00 91.62 299 ALA A CA 1
ATOM 2214 C C . ALA A 1 299 ? -15.792 9.656 10.047 1.00 91.62 299 ALA A C 1
ATOM 2216 O O . ALA A 1 299 ? -16.594 10.177 10.824 1.00 91.62 299 ALA A O 1
ATOM 2217 N N . LYS A 1 300 ? -15.979 8.405 9.605 1.00 93.88 300 LYS A N 1
ATOM 2218 C CA . LYS A 1 300 ? -17.093 7.567 10.066 1.00 93.88 300 LYS A CA 1
ATOM 2219 C C . LYS A 1 300 ? -16.971 7.242 11.557 1.00 93.88 300 LYS A C 1
ATOM 2221 O O . LYS A 1 300 ? -17.989 7.264 12.246 1.00 93.88 300 LYS A O 1
ATOM 2226 N N . HIS A 1 301 ? -15.767 6.941 12.040 1.00 93.19 301 HIS A N 1
ATOM 2227 C CA . HIS A 1 301 ? -15.514 6.698 13.460 1.00 93.19 301 HIS A CA 1
ATOM 2228 C C . HIS A 1 301 ? -15.772 7.948 14.303 1.00 93.19 301 HIS A C 1
ATOM 2230 O O . HIS A 1 301 ? -16.527 7.862 15.264 1.00 93.19 301 HIS A O 1
ATOM 2236 N N . GLN A 1 302 ? -15.275 9.116 13.889 1.00 91.62 302 GLN A N 1
ATOM 2237 C CA . GLN A 1 302 ? -15.525 10.384 14.584 1.00 91.62 302 GLN A CA 1
ATOM 2238 C C . GLN A 1 302 ? -17.024 10.690 14.716 1.00 91.62 302 GLN A C 1
ATOM 2240 O O . GLN A 1 302 ? -17.501 11.066 15.786 1.00 91.62 302 GLN A O 1
ATOM 2245 N N . VAL A 1 303 ? -17.793 10.492 13.638 1.00 91.88 303 VAL A N 1
ATOM 2246 C CA . VAL A 1 303 ? -19.250 10.683 13.674 1.00 91.88 303 VAL A CA 1
ATOM 2247 C C . VAL A 1 303 ? -19.919 9.646 14.577 1.00 91.88 303 VAL A C 1
ATOM 2249 O O . VAL A 1 303 ? -20.816 10.000 15.335 1.00 91.88 303 VAL A O 1
ATOM 2252 N N . ALA A 1 304 ? -19.492 8.381 14.533 1.00 93.38 304 ALA A N 1
ATOM 2253 C CA . ALA A 1 304 ? -20.031 7.344 15.412 1.00 93.38 304 ALA A CA 1
ATOM 2254 C C . ALA A 1 304 ? -19.774 7.661 16.894 1.00 93.38 304 ALA A C 1
ATOM 2256 O O . ALA A 1 304 ? -20.689 7.543 17.707 1.00 93.38 304 ALA A O 1
ATOM 2257 N N . ASP A 1 305 ? -18.575 8.132 17.234 1.00 90.81 305 ASP A N 1
ATOM 2258 C CA . ASP A 1 305 ? -18.216 8.532 18.595 1.00 90.81 305 ASP A CA 1
ATOM 2259 C C . ASP A 1 305 ? -19.048 9.733 19.065 1.00 90.81 305 ASP A C 1
ATOM 2261 O O . ASP A 1 305 ? -19.534 9.749 20.197 1.00 90.81 305 ASP A O 1
ATOM 2265 N N . ALA A 1 306 ? -19.286 10.711 18.185 1.00 91.19 306 ALA A N 1
ATOM 2266 C CA . ALA A 1 306 ? -20.154 11.848 18.479 1.00 91.19 306 ALA A CA 1
ATOM 2267 C C . ALA A 1 306 ? -21.618 11.424 18.712 1.00 91.19 306 ALA A C 1
ATOM 2269 O O . ALA A 1 306 ? -22.261 11.927 19.633 1.00 91.19 306 ALA A O 1
ATOM 2270 N N . VAL A 1 307 ? -22.134 10.466 17.932 1.00 93.19 307 VAL A N 1
ATOM 2271 C CA . VAL A 1 307 ? -23.482 9.900 18.127 1.00 93.19 307 VAL A CA 1
ATOM 2272 C C . VAL A 1 307 ? -23.577 9.151 19.457 1.00 93.19 307 VAL A C 1
ATOM 2274 O O . VAL A 1 307 ? -24.527 9.355 20.209 1.00 93.19 307 VAL A O 1
ATOM 2277 N N . LEU A 1 308 ? -22.585 8.320 19.787 1.00 93.19 308 LEU A N 1
ATOM 2278 C CA . LEU A 1 308 ? -22.553 7.604 21.066 1.00 93.19 308 LEU A CA 1
ATOM 2279 C C . LEU A 1 308 ? -22.488 8.570 22.255 1.00 93.19 308 LEU A C 1
ATOM 2281 O O . LEU A 1 308 ? -23.133 8.331 23.277 1.00 93.19 308 LEU A O 1
ATOM 2285 N N . ALA A 1 309 ? -21.745 9.672 22.123 1.00 89.75 309 ALA A N 1
ATOM 2286 C CA . ALA A 1 309 ? -21.692 10.720 23.134 1.00 89.75 309 ALA A CA 1
ATOM 2287 C C . ALA A 1 309 ? -23.045 11.438 23.305 1.00 89.75 309 ALA A C 1
ATOM 2289 O O . ALA A 1 309 ? -23.447 11.708 24.440 1.00 89.75 309 ALA A O 1
ATOM 2290 N N . ASP A 1 310 ? -23.765 11.708 22.210 1.00 91.00 310 ASP A N 1
ATOM 2291 C CA . ASP A 1 310 ? -25.118 12.275 22.262 1.00 91.00 310 ASP A CA 1
ATOM 2292 C C . ASP A 1 310 ? -26.106 11.322 22.953 1.00 91.00 310 ASP A C 1
ATOM 2294 O O . ASP A 1 310 ? -26.790 11.720 23.899 1.00 91.00 310 ASP A O 1
ATOM 2298 N N . GLU A 1 311 ? -26.112 10.038 22.574 1.00 89.62 311 GLU A N 1
ATOM 2299 C CA . GLU A 1 311 ? -26.970 9.023 23.197 1.00 89.62 311 GLU A CA 1
ATOM 2300 C C . GLU A 1 311 ? -26.681 8.840 24.691 1.00 89.62 311 GLU A C 1
ATOM 2302 O O . GLU A 1 311 ? -27.608 8.740 25.504 1.00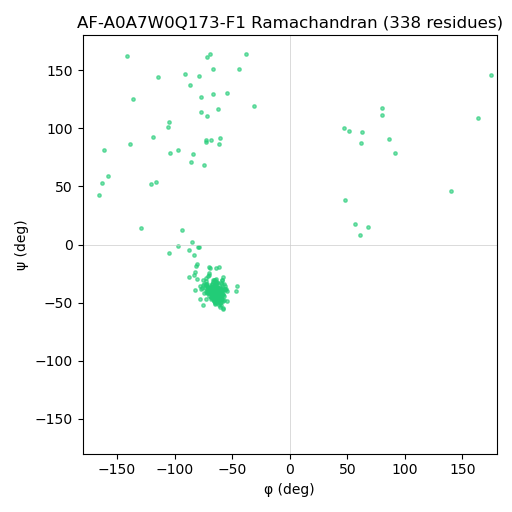 89.62 311 GLU A O 1
ATOM 2307 N N . ALA A 1 312 ? -25.401 8.768 25.070 1.00 90.38 312 ALA A N 1
ATOM 2308 C CA . ALA A 1 312 ? -24.991 8.643 26.465 1.00 90.38 312 ALA A CA 1
ATOM 2309 C C . ALA A 1 312 ? -25.446 9.860 27.276 1.00 90.38 312 ALA A C 1
ATOM 2311 O O . ALA A 1 312 ? -25.986 9.715 28.374 1.00 90.38 312 ALA A O 1
ATOM 2312 N N . GLY A 1 313 ? -25.298 11.053 26.700 1.00 88.56 313 GLY A N 1
ATOM 2313 C CA . GLY A 1 313 ? -25.807 12.277 27.287 1.00 88.56 313 GLY A CA 1
ATOM 2314 C C . GLY A 1 313 ? -27.329 12.260 27.458 1.00 88.56 313 GLY A C 1
ATOM 2315 O O . GLY A 1 313 ? -27.829 12.604 28.528 1.00 88.56 313 GLY A O 1
ATOM 2316 N N . ALA A 1 314 ? -28.080 11.850 26.433 1.00 88.88 314 ALA A N 1
ATOM 2317 C CA . ALA A 1 314 ? -29.541 11.813 26.484 1.00 88.88 314 ALA A CA 1
ATOM 2318 C C . ALA A 1 314 ? -30.051 10.848 27.567 1.00 88.88 314 ALA A C 1
ATOM 2320 O O . ALA A 1 314 ? -31.010 11.153 28.278 1.00 88.88 314 ALA A O 1
ATOM 2321 N N . LYS A 1 315 ? -29.376 9.704 27.740 1.00 90.06 315 LYS A N 1
ATOM 2322 C CA . LYS A 1 315 ? -29.659 8.750 28.824 1.00 90.06 315 LYS A CA 1
ATOM 2323 C C . LYS A 1 315 ? -29.374 9.346 30.203 1.00 90.06 315 LYS A C 1
ATOM 2325 O O . LYS A 1 315 ? -30.161 9.119 31.119 1.00 90.06 315 LYS A O 1
ATOM 2330 N N . ALA A 1 316 ? -28.288 10.107 30.349 1.00 87.88 316 ALA A N 1
ATOM 2331 C CA . ALA A 1 316 ? -27.956 10.780 31.603 1.00 87.88 316 ALA A CA 1
ATOM 2332 C C . ALA A 1 316 ? -29.011 11.832 31.982 1.00 87.88 316 ALA A C 1
ATOM 2334 O O . ALA A 1 316 ? -29.483 11.831 33.116 1.00 87.88 316 ALA A O 1
ATOM 2335 N N . ASP A 1 317 ? -29.454 12.654 31.025 1.00 85.38 317 ASP A N 1
ATOM 2336 C CA . ASP A 1 317 ? -30.502 13.655 31.274 1.00 85.38 317 ASP A CA 1
ATOM 2337 C C . ASP A 1 317 ? -31.838 12.996 31.664 1.00 85.38 317 ASP A C 1
ATOM 2339 O O . ASP A 1 317 ? -32.532 13.471 32.559 1.00 85.38 317 ASP A O 1
ATOM 2343 N N . ALA A 1 318 ? -32.191 11.871 31.029 1.00 85.88 318 ALA A N 1
ATOM 2344 C CA . ALA A 1 318 ? -33.398 11.117 31.368 1.00 85.88 318 ALA A CA 1
ATOM 2345 C C . ALA A 1 318 ? -33.329 10.475 32.767 1.00 85.88 318 ALA A C 1
ATOM 2347 O O . ALA A 1 318 ? -34.356 10.332 33.430 1.00 85.88 318 ALA A O 1
ATOM 2348 N N . ALA A 1 319 ? -32.137 10.071 33.215 1.00 87.12 319 ALA A N 1
ATOM 2349 C CA . ALA A 1 319 ? -31.929 9.566 34.569 1.00 87.12 319 ALA A CA 1
ATOM 2350 C C . ALA A 1 319 ? -32.034 10.689 35.613 1.00 87.12 319 ALA A C 1
ATOM 2352 O O . ALA A 1 319 ? -32.670 10.488 36.644 1.00 87.12 319 ALA A O 1
ATOM 2353 N N . GLU A 1 320 ? -31.473 11.869 35.324 1.00 84.12 320 GLU A N 1
ATOM 2354 C CA . GLU A 1 320 ? -31.557 13.059 36.184 1.00 84.12 320 GLU A CA 1
ATOM 2355 C C . GLU A 1 320 ? -33.023 13.496 36.375 1.00 84.12 320 GLU A C 1
ATOM 2357 O O . GLU A 1 320 ? -33.475 13.650 37.506 1.00 84.12 320 GLU A O 1
ATOM 2362 N N . ALA A 1 321 ? -33.811 13.547 35.292 1.00 83.81 321 ALA A N 1
ATOM 2363 C CA . ALA A 1 321 ? -35.234 13.896 35.353 1.00 83.81 321 ALA A CA 1
ATOM 2364 C C . ALA A 1 321 ? -36.075 12.930 36.214 1.00 83.81 321 ALA A C 1
ATOM 2366 O O . ALA A 1 321 ? -36.979 13.364 36.921 1.00 83.81 321 ALA A O 1
ATOM 2367 N N . LYS A 1 322 ? -35.767 11.623 36.194 1.00 83.56 322 LYS A N 1
ATOM 2368 C CA . LYS A 1 322 ? -36.458 10.638 37.048 1.00 83.56 322 LYS A CA 1
ATOM 2369 C C . LYS A 1 322 ? -36.167 10.840 38.533 1.00 83.56 322 LYS A C 1
ATOM 2371 O O . LYS A 1 322 ? -37.066 10.682 39.348 1.00 83.56 322 LYS A O 1
ATOM 2376 N N . ILE A 1 323 ? -34.924 11.185 38.877 1.00 83.31 323 ILE A N 1
ATOM 2377 C CA . ILE A 1 323 ? -34.530 11.449 40.267 1.00 83.31 323 ILE A CA 1
ATOM 2378 C C . ILE A 1 323 ? -35.283 12.673 40.802 1.00 83.31 323 ILE A C 1
ATOM 2380 O O . ILE A 1 323 ? -35.756 12.645 41.938 1.00 83.31 323 ILE A O 1
ATOM 2384 N N . ASP A 1 324 ? -35.428 13.716 39.981 1.00 79.12 324 ASP A N 1
ATOM 2385 C CA . ASP A 1 324 ? -36.173 14.922 40.349 1.00 79.12 324 ASP A CA 1
ATOM 2386 C C . ASP A 1 324 ? -37.674 14.634 40.569 1.00 79.12 324 ASP A C 1
ATOM 2388 O O . ASP A 1 324 ? -38.252 15.112 41.550 1.00 79.12 324 ASP A O 1
ATOM 2392 N N . ASP A 1 325 ? -38.298 13.808 39.717 1.00 77.56 325 ASP A N 1
ATOM 2393 C CA . ASP A 1 325 ? -39.703 13.390 39.869 1.00 77.56 325 ASP A CA 1
ATOM 2394 C C . ASP A 1 325 ? -39.929 12.530 41.130 1.00 77.56 325 ASP A C 1
ATOM 2396 O O . ASP A 1 325 ? -40.877 12.770 41.888 1.00 77.56 325 ASP A O 1
ATOM 2400 N N . ASP A 1 326 ? -39.042 11.565 41.404 1.00 78.19 326 ASP A N 1
ATOM 2401 C CA . ASP A 1 326 ? -39.118 10.707 42.596 1.00 78.19 326 ASP A CA 1
ATOM 2402 C C . ASP A 1 326 ? -38.904 11.517 43.892 1.00 78.19 326 ASP A C 1
ATOM 2404 O O . ASP A 1 326 ? -39.600 11.311 44.894 1.00 78.19 326 ASP A O 1
ATOM 2408 N N . ALA A 1 327 ? -37.989 12.494 43.876 1.00 76.25 327 ALA A N 1
ATOM 2409 C CA . ALA A 1 327 ? -37.766 13.406 44.997 1.00 76.25 327 ALA A CA 1
ATOM 2410 C C . ALA A 1 327 ? -38.976 14.325 45.247 1.00 76.25 327 ALA A C 1
ATOM 2412 O O . ALA A 1 327 ? -39.353 14.562 46.401 1.00 76.25 327 ALA A O 1
ATOM 2413 N N . ALA A 1 328 ? -39.625 14.813 44.185 1.00 74.75 328 ALA A N 1
ATOM 2414 C CA . ALA A 1 328 ? -40.845 15.606 44.297 1.00 74.75 328 ALA A CA 1
ATOM 2415 C C . ALA A 1 328 ? -42.003 14.788 44.897 1.00 74.75 328 ALA A C 1
ATOM 2417 O O . ALA A 1 328 ? -42.716 15.291 45.773 1.00 74.75 328 ALA A O 1
ATOM 2418 N N . ALA A 1 329 ? -42.159 13.524 44.483 1.00 75.44 329 ALA A N 1
ATOM 2419 C CA . ALA A 1 329 ? -43.174 12.609 45.005 1.00 75.44 329 ALA A CA 1
ATOM 2420 C C . ALA A 1 329 ? -42.991 12.306 46.503 1.00 75.44 329 ALA A C 1
ATOM 2422 O O . ALA A 1 329 ? -43.975 12.296 47.243 1.00 75.44 329 ALA A O 1
ATOM 2423 N N . ALA A 1 330 ? -41.748 12.139 46.966 1.00 74.44 330 ALA A N 1
ATOM 2424 C CA . ALA A 1 330 ? -41.433 11.885 48.373 1.00 74.44 330 ALA A CA 1
ATOM 2425 C C . ALA A 1 330 ? -41.696 13.091 49.300 1.00 74.44 330 ALA A C 1
ATOM 2427 O O . ALA A 1 330 ? -41.846 12.915 50.508 1.00 74.44 330 ALA A O 1
ATOM 2428 N N . SER A 1 331 ? -41.767 14.316 48.761 1.00 72.50 331 SER A N 1
ATOM 2429 C CA . SER A 1 331 ? -41.985 15.532 49.561 1.00 72.50 331 SER A CA 1
ATOM 2430 C C . SER A 1 331 ? -43.454 15.893 49.810 1.00 72.50 331 SER A C 1
ATOM 2432 O O . SER A 1 331 ? -43.709 16.844 50.547 1.00 72.50 331 SER A O 1
ATOM 2434 N N . LYS A 1 332 ? -44.432 15.174 49.232 1.00 68.94 332 LYS A N 1
ATOM 2435 C CA . LYS A 1 332 ? -45.856 15.421 49.523 1.00 68.94 332 LYS A CA 1
ATOM 2436 C C . LYS A 1 332 ? -46.172 14.919 50.938 1.00 68.94 332 LYS A C 1
ATOM 2438 O O . LYS A 1 332 ? -46.171 13.707 51.141 1.00 68.94 332 LYS A O 1
ATOM 2443 N N . PRO A 1 333 ? -46.444 15.804 51.917 1.00 64.31 333 PRO A N 1
ATOM 2444 C CA . PRO A 1 333 ? -46.748 15.365 53.269 1.00 64.31 333 PRO A CA 1
ATOM 2445 C C . PRO A 1 333 ? -48.080 14.610 53.272 1.00 64.31 333 PRO A C 1
ATOM 2447 O O . PRO A 1 333 ? -49.085 15.113 52.761 1.00 64.31 333 PRO A O 1
ATOM 2450 N N . ASP A 1 334 ? -48.082 13.414 53.862 1.00 62.12 334 ASP A N 1
ATOM 2451 C CA . ASP A 1 334 ? -49.284 12.646 54.183 1.00 62.12 334 ASP A CA 1
ATOM 2452 C C . ASP A 1 334 ? -50.145 13.454 55.169 1.00 62.12 334 ASP A C 1
ATOM 2454 O O . ASP A 1 334 ? -50.057 13.320 56.389 1.00 62.12 334 ASP A O 1
ATOM 2458 N N . HIS A 1 335 ? -51.003 14.326 54.642 1.00 59.25 335 HIS A N 1
ATOM 2459 C CA . HIS A 1 335 ? -52.126 14.894 55.381 1.00 59.25 335 HIS A CA 1
ATOM 2460 C C . HIS A 1 335 ? -53.211 13.817 55.522 1.00 59.25 335 HIS A C 1
ATOM 2462 O O . HIS A 1 335 ? -54.281 13.903 54.921 1.00 59.25 335 HIS A O 1
ATOM 2468 N N . LYS A 1 336 ? -52.934 12.776 56.311 1.00 57.97 336 LYS A N 1
ATOM 2469 C CA . LYS A 1 336 ? -53.968 11.872 56.815 1.00 57.97 336 LYS A CA 1
ATOM 2470 C C . LYS A 1 336 ? -54.237 12.154 58.289 1.00 57.97 336 LYS A C 1
ATOM 2472 O O . LYS A 1 336 ? -53.453 11.817 59.163 1.00 57.97 336 LYS A O 1
ATOM 2477 N N . GLU A 1 337 ? -55.389 12.791 58.479 1.00 54.00 337 GLU A N 1
ATOM 2478 C CA . GLU A 1 337 ? -56.343 12.562 59.567 1.00 54.00 337 GLU A CA 1
ATOM 2479 C C . GLU A 1 337 ? -55.866 12.811 61.004 1.00 54.00 337 GLU A C 1
ATOM 2481 O O . GLU A 1 337 ? -55.521 11.906 61.756 1.00 54.00 337 GLU A O 1
ATOM 2486 N N . ALA A 1 338 ? -56.017 14.068 61.426 1.00 54.41 338 ALA A N 1
ATOM 2487 C CA . ALA A 1 338 ? -56.392 14.395 62.797 1.00 54.41 338 ALA A CA 1
ATOM 2488 C C . ALA A 1 338 ? -57.912 14.634 62.843 1.00 54.41 338 ALA A C 1
ATOM 2490 O O . ALA A 1 338 ? -58.378 15.769 62.778 1.00 54.41 338 ALA A O 1
ATOM 2491 N N . THR A 1 339 ? -58.687 13.555 62.916 1.00 64.19 339 THR A N 1
ATOM 2492 C CA . THR A 1 339 ? -60.093 13.593 63.342 1.00 64.19 339 THR A CA 1
ATOM 2493 C C . THR A 1 339 ? -60.358 12.393 64.239 1.00 64.19 339 THR A C 1
ATOM 2495 O O . THR A 1 339 ? -60.729 11.333 63.745 1.00 64.19 339 THR A O 1
ATOM 2498 N N . SER A 1 340 ? -60.092 12.539 65.538 1.00 54.03 340 SER A N 1
ATOM 2499 C CA . SER A 1 340 ? -61.091 12.420 66.614 1.00 54.03 340 SER A CA 1
ATOM 2500 C C . SER A 1 340 ? -60.442 12.523 67.987 1.00 54.03 340 SER A C 1
ATOM 2502 O O . SER A 1 340 ? -59.337 11.968 68.162 1.00 54.03 340 SER A O 1
#